Protein AF-A0A2V8QCH0-F1 (afdb_monomer)

Secondary structure (DSSP, 8-state):
----------------------------------------------GGGGT-HHHHHHHHHHHHHHHHHHHHHHHHHTSS-B-HHHHHHHHHHHHHHHHHHHHHHHHHHHHHHHHHHTT--SHHHHHHHHHH---HHHHHHHHHTT-HHHHHHHHHHTTTTHHHHHHHHHHHHHTTBTT----HHHHHHHHH-------TTHHHHHHHHHHHHHHT--HHHHHHHHHHHHHTT-SSPP---GGG-

Sequence (245 aa):
MKQDKKNSFRMFVLALSLAVVSPTPLTTQQHVNAQESSGISMPTLQLRSLGIDNEVRQINSLLGVQGKFFKKAFDLQARASVSLEEKNQLQNEAVQRKSDLATLKNQFESLINKLKQKNNWNEAFDAQFLASLKNSSDRSLVTQAGGARKLLEAGAADFDGLRDHIEQEVRQVSDKQVGRSRSKVNRVDAAHASAPLGSFGCSALLVSYLLATATGAENSISCNVAAIYNKRGCKPGIISGAACH

Mean predicted aligned error: 14.2 Å

pLDDT: mean 70.84, std 19.36, range [29.02, 93.38]

Structure (mmCIF, N/CA/C/O backbone):
data_AF-A0A2V8QCH0-F1
#
_entry.id   AF-A0A2V8QCH0-F1
#
loop_
_atom_site.group_PDB
_atom_site.id
_atom_site.type_symbol
_atom_site.label_atom_id
_atom_site.label_alt_id
_atom_site.label_comp_id
_atom_site.label_asym_id
_atom_site.label_entity_id
_atom_site.label_seq_id
_atom_site.pdbx_PDB_ins_code
_atom_site.Cartn_x
_atom_site.Cartn_y
_atom_site.Cartn_z
_atom_site.occupancy
_atom_site.B_iso_or_equiv
_atom_site.auth_seq_id
_atom_site.auth_comp_id
_atom_site.auth_asym_id
_atom_site.auth_atom_id
_atom_site.pdbx_PDB_model_num
ATOM 1 N N . MET A 1 1 ? 26.289 -46.271 -13.331 1.00 41.38 1 MET A N 1
ATOM 2 C CA . MET A 1 1 ? 25.050 -46.566 -12.580 1.00 41.38 1 MET A CA 1
ATOM 3 C C . MET A 1 1 ? 25.278 -46.224 -11.117 1.00 41.38 1 MET A C 1
ATOM 5 O O . MET A 1 1 ? 26.060 -46.898 -10.463 1.00 41.38 1 MET A O 1
ATOM 9 N N . LYS A 1 2 ? 24.664 -45.143 -10.636 1.00 39.78 2 LYS A N 1
ATOM 10 C CA . LYS A 1 2 ? 24.583 -44.777 -9.218 1.00 39.78 2 LYS A CA 1
ATOM 11 C C . LYS A 1 2 ? 23.160 -44.279 -8.987 1.00 39.78 2 LYS A C 1
ATOM 13 O O . LYS A 1 2 ? 22.752 -43.298 -9.600 1.00 39.78 2 LYS A O 1
ATOM 18 N N . GLN A 1 3 ? 22.398 -45.047 -8.214 1.00 44.03 3 GLN A N 1
ATOM 19 C CA . GLN A 1 3 ? 21.115 -44.638 -7.658 1.00 44.03 3 GLN A CA 1
ATOM 20 C C . GLN A 1 3 ? 21.380 -43.608 -6.568 1.00 44.03 3 GLN A C 1
ATOM 22 O O . GLN A 1 3 ? 22.199 -43.876 -5.693 1.00 44.03 3 GLN A O 1
ATOM 27 N N . ASP A 1 4 ? 20.622 -42.515 -6.570 1.00 44.22 4 ASP A N 1
ATOM 28 C CA . ASP A 1 4 ? 20.396 -41.755 -5.350 1.00 44.22 4 ASP A CA 1
ATOM 29 C C . ASP A 1 4 ? 18.909 -41.497 -5.111 1.00 44.22 4 ASP A C 1
ATOM 31 O O . ASP A 1 4 ? 18.087 -41.342 -6.015 1.00 44.22 4 ASP A O 1
ATOM 35 N N . LYS A 1 5 ? 18.610 -41.612 -3.823 1.00 42.03 5 LYS A N 1
ATOM 36 C CA . LYS A 1 5 ? 17.343 -41.816 -3.130 1.00 42.03 5 LYS A CA 1
ATOM 37 C C . LYS A 1 5 ? 16.558 -40.509 -2.933 1.00 42.03 5 LYS A C 1
ATOM 39 O O . LYS A 1 5 ? 17.173 -39.511 -2.598 1.00 42.03 5 LYS A O 1
ATOM 44 N N . LYS A 1 6 ? 15.215 -40.656 -2.898 1.00 37.06 6 LYS A N 1
ATOM 45 C CA . LYS A 1 6 ? 14.251 -40.101 -1.897 1.00 37.06 6 LYS A CA 1
ATOM 46 C C . LYS A 1 6 ? 14.139 -38.563 -1.789 1.00 37.06 6 LYS A C 1
ATOM 48 O O . LYS A 1 6 ? 15.130 -37.867 -1.812 1.00 37.06 6 LYS A O 1
ATOM 53 N N . ASN A 1 7 ? 12.996 -37.903 -1.598 1.00 39.31 7 ASN A N 1
ATOM 54 C CA . ASN A 1 7 ? 11.663 -38.168 -1.026 1.00 39.31 7 ASN A CA 1
ATOM 55 C C . ASN A 1 7 ? 10.754 -37.050 -1.608 1.00 39.31 7 ASN A C 1
ATOM 57 O O . ASN A 1 7 ? 11.192 -35.908 -1.671 1.00 39.31 7 ASN A O 1
ATOM 61 N N . SER A 1 8 ? 9.570 -37.262 -2.188 1.00 41.03 8 SER A N 1
ATOM 62 C CA . SER A 1 8 ? 8.281 -37.633 -1.579 1.00 41.03 8 SER A CA 1
ATOM 63 C C . SER A 1 8 ? 7.984 -36.977 -0.223 1.00 41.03 8 SER A C 1
ATOM 65 O O . SER A 1 8 ? 8.345 -37.520 0.814 1.00 41.03 8 SER A O 1
ATOM 67 N N . PHE A 1 9 ? 7.288 -35.835 -0.235 1.00 36.31 9 PHE A N 1
ATOM 68 C CA . PHE A 1 9 ? 6.470 -35.379 0.897 1.00 36.31 9 PHE A CA 1
ATOM 69 C C . PHE A 1 9 ? 5.298 -34.525 0.380 1.00 36.31 9 PHE A C 1
ATOM 71 O O . PHE A 1 9 ? 5.295 -33.298 0.421 1.00 36.31 9 PHE A O 1
ATOM 78 N N . ARG A 1 10 ? 4.305 -35.208 -0.198 1.00 36.66 10 ARG A N 1
ATOM 79 C CA . ARG A 1 10 ? 2.918 -34.733 -0.283 1.00 36.66 10 ARG A CA 1
ATOM 80 C C . ARG A 1 10 ? 2.142 -35.396 0.860 1.00 36.66 10 ARG A C 1
ATOM 82 O O . ARG A 1 10 ? 2.434 -36.544 1.172 1.00 36.66 10 ARG A O 1
ATOM 89 N N . MET A 1 11 ? 1.107 -34.707 1.347 1.00 35.88 11 MET A N 1
ATOM 90 C CA . MET A 1 11 ? 0.038 -35.172 2.255 1.00 35.88 11 MET A CA 1
ATOM 91 C C . MET A 1 11 ? 0.293 -35.007 3.763 1.00 35.88 11 MET A C 1
ATOM 93 O O . MET A 1 11 ? 0.863 -35.877 4.405 1.00 35.88 11 MET A O 1
ATOM 97 N N . PHE A 1 12 ? -0.255 -33.930 4.334 1.00 37.59 12 PHE A N 1
ATOM 98 C CA . PHE A 1 12 ? -0.742 -33.850 5.719 1.00 37.59 12 PHE A CA 1
ATOM 99 C C . PHE A 1 12 ? -1.987 -32.949 5.725 1.00 37.59 12 PHE A C 1
ATOM 101 O O . PHE A 1 12 ? -1.966 -31.926 5.052 1.00 37.59 12 PHE A O 1
ATOM 108 N N . VAL A 1 13 ? -3.083 -33.176 6.447 1.00 36.47 13 VAL A N 1
ATOM 109 C CA . VAL A 1 13 ? -3.673 -34.329 7.140 1.00 36.47 13 VAL A CA 1
ATOM 110 C C . VAL A 1 13 ? -5.159 -33.943 7.245 1.00 36.47 13 VAL A C 1
ATOM 112 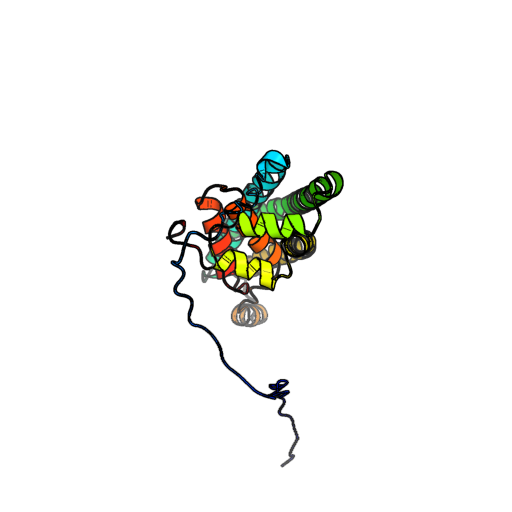O O . VAL A 1 13 ? -5.486 -32.820 7.629 1.00 36.47 13 VAL A O 1
ATOM 115 N N . LEU A 1 14 ? -6.045 -34.850 6.837 1.00 33.28 14 LEU A N 1
ATOM 116 C CA . LEU A 1 14 ? -7.484 -34.815 7.101 1.00 33.28 14 LEU A CA 1
ATOM 117 C C . LEU A 1 14 ? -7.749 -35.610 8.388 1.00 33.28 14 LEU A C 1
ATOM 119 O O . LEU A 1 14 ? -7.014 -36.551 8.675 1.00 33.28 14 LEU A O 1
ATOM 123 N N . ALA A 1 15 ? -8.869 -35.290 9.039 1.00 32.16 15 ALA A N 1
ATOM 124 C CA . ALA A 1 15 ? -9.575 -36.050 10.079 1.00 32.16 15 ALA A CA 1
ATOM 125 C C . ALA A 1 15 ? -9.287 -35.699 11.552 1.00 32.16 15 ALA A C 1
ATOM 127 O O . ALA A 1 15 ? -8.323 -36.156 12.157 1.00 32.16 15 ALA A O 1
ATOM 128 N N . LEU A 1 16 ? -10.261 -35.017 12.165 1.00 34.69 16 LEU A N 1
ATOM 129 C CA . LEU A 1 16 ? -10.714 -35.354 13.515 1.00 34.69 16 LEU A CA 1
ATOM 130 C C . LEU A 1 16 ? -12.203 -34.994 13.658 1.00 34.69 16 LEU A C 1
ATOM 132 O O . LEU A 1 16 ? -12.554 -33.843 13.908 1.00 34.69 16 LEU A O 1
ATOM 136 N N . SER A 1 17 ? -13.099 -35.959 13.435 1.00 29.02 17 SER A N 1
ATOM 137 C CA . SER A 1 17 ? -14.488 -35.903 13.929 1.00 29.02 17 SER A CA 1
ATOM 138 C C . SER A 1 17 ? -15.145 -37.283 13.846 1.00 29.02 17 SER A C 1
ATOM 140 O O . SER A 1 17 ? -15.551 -37.722 12.779 1.00 29.02 17 SER A O 1
ATOM 142 N N . LEU A 1 18 ? -15.229 -37.949 14.994 1.00 32.66 18 LEU A N 1
ATOM 143 C CA . LEU A 1 18 ? -16.140 -39.034 15.392 1.00 32.66 18 LEU A CA 1
ATOM 144 C C . LEU A 1 18 ? -15.946 -39.117 16.918 1.00 32.66 18 LEU A C 1
ATOM 146 O O . LEU A 1 18 ? -14.816 -39.018 17.378 1.00 32.66 18 LEU A O 1
ATOM 150 N N . ALA A 1 19 ? -16.920 -39.293 17.796 1.00 32.66 19 ALA A N 1
ATOM 151 C CA . ALA A 1 19 ? -18.367 -39.379 17.731 1.00 32.66 19 ALA A CA 1
ATOM 152 C C . ALA A 1 19 ? -18.836 -39.337 19.197 1.00 32.66 19 ALA A C 1
ATOM 154 O O . ALA A 1 19 ? -18.167 -39.931 20.038 1.00 32.66 19 ALA A O 1
ATOM 155 N N . VAL A 1 20 ? -19.993 -38.747 19.499 1.00 36.00 20 VAL A N 1
ATOM 156 C CA . VAL A 1 20 ? -20.878 -39.295 20.541 1.00 36.00 20 VAL A CA 1
ATOM 157 C C . VAL A 1 20 ? -22.309 -39.118 20.047 1.00 36.00 20 VAL A C 1
ATOM 159 O O . VAL A 1 20 ? -22.813 -38.006 19.931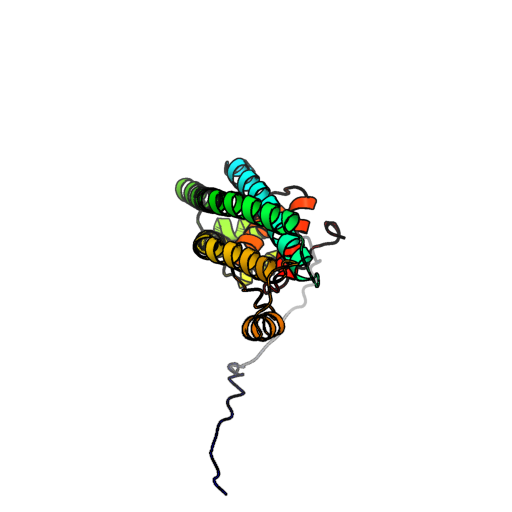 1.00 36.00 20 VAL A O 1
ATOM 162 N N . VAL A 1 21 ? -22.922 -40.246 19.702 1.00 40.53 21 VAL A N 1
ATOM 163 C CA . VAL A 1 21 ? -24.348 -40.409 19.427 1.00 40.53 21 VAL A CA 1
ATOM 164 C C . VAL A 1 21 ? -24.947 -41.138 20.622 1.00 40.53 21 VAL A C 1
ATOM 166 O O . VAL A 1 21 ? -24.459 -42.204 20.989 1.00 40.53 21 VAL A O 1
ATOM 169 N N . SER A 1 22 ? -26.045 -40.616 21.155 1.00 34.72 22 SER A N 1
ATOM 170 C CA . SER A 1 22 ? -27.100 -41.421 21.777 1.00 34.72 22 SER A CA 1
ATOM 171 C C . SER A 1 22 ? -28.448 -40.669 21.736 1.00 34.72 22 SER A C 1
ATOM 173 O O . SER A 1 22 ? -28.447 -39.448 21.571 1.00 34.72 22 SER A O 1
ATOM 175 N N . PRO A 1 23 ? -29.598 -41.382 21.759 1.00 47.06 23 PRO A N 1
ATOM 176 C CA . PRO A 1 23 ? -30.807 -40.962 21.041 1.00 47.06 23 PRO A CA 1
ATOM 177 C C . PRO A 1 23 ? -32.061 -40.674 21.904 1.00 47.06 23 PRO A C 1
ATOM 179 O O . PRO A 1 23 ? -32.192 -41.175 23.018 1.00 47.06 23 PRO A O 1
ATOM 182 N N . THR A 1 24 ? -33.043 -40.015 21.250 1.00 35.44 24 THR A N 1
ATOM 183 C CA . THR A 1 24 ? -34.531 -40.013 21.443 1.00 35.44 24 THR A CA 1
ATOM 184 C C . THR A 1 24 ? -35.170 -39.319 22.667 1.00 35.44 24 THR A C 1
ATOM 186 O O . THR A 1 24 ? -34.513 -39.236 23.697 1.00 35.44 24 THR A O 1
ATOM 189 N N . PRO A 1 25 ? -36.478 -38.917 22.636 1.00 43.03 25 PRO A N 1
ATOM 190 C CA . PRO A 1 25 ? -37.464 -38.822 21.532 1.00 43.03 25 PRO A CA 1
ATOM 191 C C . PRO A 1 25 ? -38.270 -37.483 21.455 1.00 43.03 25 PRO A C 1
ATOM 193 O O . PRO A 1 25 ? -38.099 -36.583 22.266 1.00 43.03 25 PRO A O 1
ATOM 196 N N . LEU A 1 26 ? -39.143 -37.410 20.429 1.00 33.66 26 LEU A N 1
ATOM 197 C CA . LEU A 1 26 ? -40.330 -36.559 20.168 1.00 33.66 26 LEU A CA 1
ATOM 198 C C . LEU A 1 26 ? -40.708 -35.469 21.198 1.00 33.66 26 LEU A C 1
ATOM 200 O O . LEU A 1 26 ? -40.864 -35.770 22.374 1.00 33.66 26 LEU A O 1
ATOM 204 N N . THR A 1 27 ? -41.101 -34.271 20.732 1.00 35.22 27 THR A N 1
ATOM 205 C CA . THR A 1 27 ? -42.518 -33.848 20.554 1.00 35.22 27 THR A CA 1
ATOM 206 C C . THR A 1 27 ? -42.587 -32.440 19.926 1.00 35.22 27 THR A C 1
ATOM 208 O O . THR A 1 27 ? -41.782 -31.565 20.229 1.00 35.22 27 THR A O 1
ATOM 211 N N . THR A 1 28 ? -43.648 -32.228 19.142 1.00 36.62 28 THR A N 1
ATOM 212 C CA . THR A 1 28 ? -44.323 -30.956 18.807 1.00 36.62 28 THR A CA 1
ATOM 213 C C . THR A 1 28 ? -43.777 -30.097 17.665 1.00 36.62 28 THR A 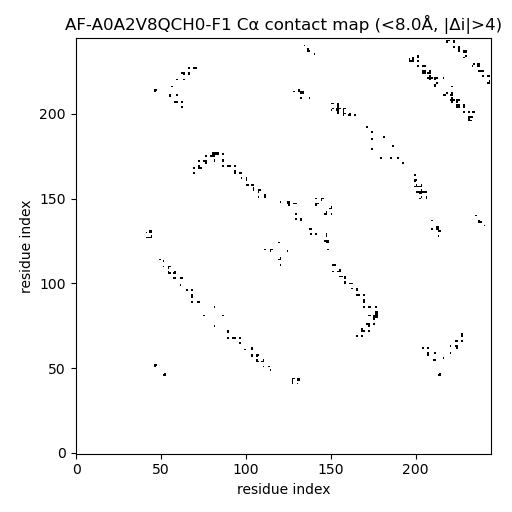C 1
ATOM 215 O O . THR A 1 28 ? -42.861 -29.294 17.806 1.00 36.62 28 THR A O 1
ATOM 218 N N . GLN A 1 29 ? -44.479 -30.211 16.532 1.00 43.00 29 GLN A N 1
ATOM 219 C CA . GLN A 1 29 ? -44.662 -29.134 15.568 1.00 43.00 29 GLN A CA 1
ATOM 220 C C . GLN A 1 29 ? -45.162 -27.877 16.288 1.00 43.00 29 GLN A C 1
ATOM 222 O O . GLN A 1 29 ? -46.206 -27.909 16.939 1.00 43.00 29 GLN A O 1
ATOM 227 N N . GLN A 1 30 ? -44.477 -26.758 16.086 1.00 34.03 30 GLN A N 1
ATOM 228 C CA . GLN A 1 30 ? -45.085 -25.448 16.242 1.00 34.03 30 GLN A CA 1
ATOM 229 C C . GLN A 1 30 ? -44.770 -24.652 14.981 1.00 34.03 30 GLN A C 1
ATOM 231 O O . GLN A 1 30 ? -43.656 -24.181 14.766 1.00 34.03 30 GLN A O 1
ATOM 236 N N . HIS A 1 31 ? -45.773 -24.570 14.109 1.00 37.31 31 HIS A N 1
ATOM 237 C CA . HIS A 1 31 ? -45.868 -23.520 13.109 1.00 37.31 31 HIS A CA 1
ATOM 238 C C . HIS A 1 31 ? -45.830 -22.189 13.867 1.00 37.31 31 HIS A C 1
ATOM 240 O O . HIS A 1 31 ? -46.799 -21.818 14.526 1.00 37.31 31 HIS A O 1
ATOM 246 N N . VAL A 1 32 ? -44.706 -21.485 13.794 1.00 36.16 32 VAL A N 1
ATOM 247 C CA . VAL A 1 32 ? -44.645 -20.061 14.107 1.00 36.16 32 VAL A CA 1
ATOM 248 C C . VAL A 1 32 ? -44.012 -19.403 12.900 1.00 36.16 32 VAL A C 1
ATOM 250 O O . VAL A 1 32 ? -42.915 -19.759 12.472 1.00 36.16 32 VAL A O 1
ATOM 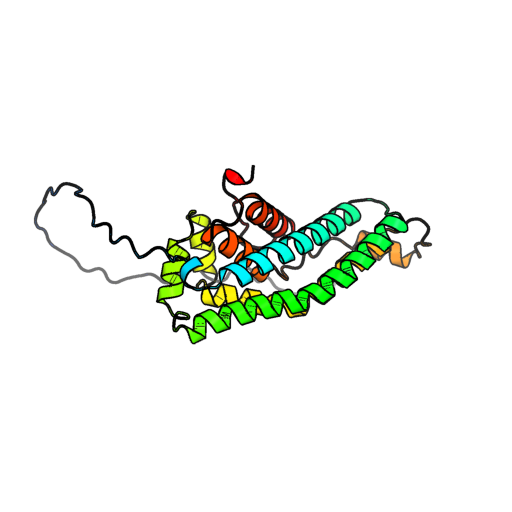253 N N . ASN A 1 33 ? -44.793 -18.508 12.311 1.00 33.56 33 ASN A N 1
ATOM 254 C CA . ASN A 1 33 ? -44.424 -17.642 11.211 1.00 33.56 33 ASN A CA 1
ATOM 255 C C . ASN A 1 33 ? -43.001 -17.109 11.397 1.00 33.56 33 ASN A C 1
ATOM 257 O O . ASN A 1 33 ? -42.633 -16.709 12.502 1.00 33.56 33 ASN A O 1
ATOM 261 N N . ALA A 1 34 ? -42.229 -17.087 10.308 1.00 35.06 34 ALA A N 1
ATOM 262 C CA . ALA A 1 34 ? -40.973 -16.356 10.210 1.00 35.06 34 ALA A CA 1
ATOM 263 C C . ALA A 1 34 ? -41.271 -14.856 10.360 1.00 35.06 34 ALA A C 1
ATOM 265 O O . ALA A 1 34 ? -41.398 -14.112 9.392 1.00 35.06 34 ALA A O 1
ATOM 266 N N . GLN A 1 35 ? -41.478 -14.456 11.605 1.00 36.62 35 GLN A N 1
ATOM 267 C CA . GLN A 1 35 ? -41.626 -13.098 12.059 1.00 36.62 35 GLN A CA 1
ATOM 268 C C . GLN A 1 35 ? -40.211 -12.595 12.319 1.00 36.62 35 GLN A C 1
ATOM 270 O O . GLN A 1 35 ? -39.481 -13.181 13.116 1.00 36.62 35 GLN A O 1
ATOM 275 N N . GLU A 1 36 ? -39.834 -11.579 11.544 1.00 40.59 36 GLU A N 1
ATOM 276 C CA . GLU A 1 36 ? -38.758 -10.617 11.783 1.00 40.59 36 GLU A CA 1
ATOM 277 C C . GLU A 1 36 ? -37.917 -10.918 13.029 1.00 40.59 36 GLU A C 1
ATOM 279 O O . GLU A 1 36 ? -38.250 -10.496 14.140 1.00 40.59 36 GLU A O 1
ATOM 284 N N . SER A 1 37 ? -36.790 -11.617 12.855 1.00 39.22 37 SER A N 1
ATOM 285 C CA . SER A 1 37 ? -35.775 -11.649 13.902 1.00 39.22 37 SER A CA 1
ATOM 286 C C . SER A 1 37 ? -35.125 -10.269 13.960 1.00 39.22 37 SER A C 1
ATOM 288 O O . SER A 1 37 ? -34.162 -9.976 13.252 1.00 39.22 37 SER A O 1
ATOM 290 N N . SER A 1 38 ? -35.739 -9.413 14.768 1.00 36.22 38 SER A N 1
ATOM 291 C CA . SER A 1 38 ? -35.079 -8.490 15.682 1.00 36.22 38 SER A CA 1
ATOM 292 C C . SER A 1 38 ? -33.818 -7.865 15.098 1.00 36.22 38 SER A C 1
ATOM 294 O O . SER A 1 38 ? -32.698 -8.320 15.336 1.00 36.22 38 SER A O 1
ATOM 296 N N . GLY A 1 39 ? -34.026 -6.781 14.351 1.00 36.41 39 GLY A N 1
ATOM 297 C CA . GLY A 1 39 ? -32.989 -5.826 14.007 1.00 36.41 39 GLY A CA 1
ATOM 298 C C . GLY A 1 39 ? -32.375 -5.238 15.273 1.00 36.41 39 GLY A C 1
ATOM 299 O O . GLY A 1 39 ? -32.721 -4.140 15.693 1.00 36.41 39 GLY A O 1
ATOM 300 N N . ILE A 1 40 ? -31.413 -5.946 15.861 1.00 36.28 40 ILE A N 1
ATOM 301 C CA . ILE A 1 40 ? -30.325 -5.288 16.566 1.00 36.28 40 ILE A CA 1
ATOM 302 C C . ILE A 1 40 ? -29.497 -4.681 15.443 1.00 36.28 40 ILE A C 1
ATOM 304 O O . ILE A 1 40 ? -28.572 -5.297 14.912 1.00 36.28 40 ILE A O 1
ATOM 308 N N . SER A 1 41 ? -29.888 -3.483 15.013 1.00 39.97 41 SER A N 1
ATOM 309 C CA . SER A 1 41 ? -29.003 -2.595 14.281 1.00 39.97 41 SER A CA 1
ATOM 310 C C . SER A 1 41 ? -27.823 -2.331 15.207 1.00 39.97 41 SER A C 1
ATOM 312 O O . SER A 1 41 ? -27.851 -1.406 16.020 1.00 39.97 41 SER A O 1
ATOM 314 N N . MET A 1 42 ? -26.819 -3.212 15.145 1.00 44.00 42 MET A N 1
ATOM 315 C CA . MET A 1 42 ? -25.512 -2.973 15.734 1.00 44.00 42 MET A CA 1
ATOM 316 C C . MET A 1 42 ? -25.116 -1.570 15.289 1.00 44.00 42 MET A C 1
ATOM 318 O O . MET A 1 42 ? -25.234 -1.292 14.090 1.00 44.00 42 MET A O 1
ATOM 322 N N . PRO A 1 43 ? -24.729 -0.674 16.213 1.00 50.12 43 PRO A N 1
ATOM 323 C CA . PRO A 1 43 ? -24.362 0.679 15.847 1.00 50.12 43 PRO A CA 1
ATOM 324 C C . PRO A 1 43 ? -23.277 0.575 14.782 1.00 50.12 43 PRO A C 1
ATOM 326 O O . PRO A 1 43 ? -22.158 0.141 15.056 1.00 50.12 43 PRO A O 1
ATOM 329 N N . THR A 1 44 ? -23.641 0.894 13.538 1.00 52.78 44 THR A N 1
ATOM 330 C CA . THR A 1 44 ? -22.693 0.972 12.434 1.00 52.78 44 THR A CA 1
ATOM 331 C C . THR A 1 44 ? -21.610 1.920 12.889 1.00 52.78 44 THR A C 1
ATOM 333 O O . THR A 1 44 ? -21.928 3.056 13.257 1.00 52.78 44 THR A O 1
ATOM 336 N N . LEU A 1 45 ? -20.362 1.444 12.905 1.00 58.69 45 LEU A N 1
ATOM 337 C CA . LEU A 1 45 ? -19.207 2.263 13.235 1.00 58.69 45 LEU A CA 1
ATOM 338 C C . LEU A 1 45 ? -19.295 3.529 12.386 1.00 58.69 45 LEU A C 1
ATOM 340 O O . LEU A 1 45 ? -19.038 3.495 11.182 1.00 58.69 45 LEU A O 1
ATOM 344 N N . GLN A 1 46 ? -19.660 4.657 12.989 1.00 60.62 46 GLN A N 1
ATOM 345 C CA . GLN A 1 46 ? -19.396 5.926 12.345 1.00 60.62 46 GLN A CA 1
ATOM 346 C C . GLN A 1 46 ? -17.893 6.121 12.497 1.00 60.62 46 GLN A C 1
ATOM 348 O O . GLN A 1 46 ? -17.454 6.746 13.450 1.00 60.62 46 GLN A O 1
ATOM 353 N N . LEU A 1 47 ? -17.082 5.566 11.585 1.00 61.97 47 LEU A N 1
ATOM 354 C CA . LEU A 1 47 ? -15.632 5.811 11.584 1.00 61.97 47 LEU A CA 1
ATOM 355 C C . LEU A 1 47 ? -15.334 7.321 11.677 1.00 61.97 47 LEU A C 1
ATOM 357 O O . LEU A 1 47 ? -14.366 7.714 12.321 1.00 61.97 47 LEU A O 1
ATOM 361 N N . ARG A 1 48 ? -16.241 8.166 11.163 1.00 60.94 48 ARG A N 1
ATOM 362 C CA . ARG A 1 48 ? -16.228 9.624 11.349 1.00 60.94 48 ARG A CA 1
ATOM 363 C C . ARG A 1 48 ? -16.217 10.076 12.812 1.00 60.94 48 ARG A C 1
ATOM 365 O O . ARG A 1 48 ? -15.449 10.965 13.169 1.00 60.94 48 ARG A O 1
ATOM 372 N N . SER A 1 49 ? -17.016 9.465 13.690 1.00 66.94 49 SER A N 1
ATOM 373 C CA . SER A 1 49 ? -17.070 9.837 15.115 1.00 66.94 49 SER A CA 1
ATOM 374 C C . SER A 1 49 ? -15.786 9.470 15.872 1.00 66.94 49 SER A C 1
ATOM 376 O O . SER A 1 49 ? -15.498 10.026 16.934 1.00 66.94 49 SER A O 1
ATOM 378 N N . LEU A 1 50 ? -14.948 8.601 15.298 1.00 70.50 50 LEU A N 1
ATOM 379 C CA . LEU A 1 50 ? -13.647 8.248 15.861 1.00 70.50 50 LEU A CA 1
ATOM 380 C C . LEU A 1 50 ? -12.590 9.339 15.630 1.00 70.50 50 LEU A C 1
ATOM 382 O O . LEU A 1 50 ? -11.542 9.299 16.276 1.00 70.50 50 LEU A O 1
ATOM 386 N N . GLY A 1 51 ? -12.853 10.352 14.794 1.00 72.25 51 GLY A N 1
ATOM 387 C CA . GLY A 1 51 ? -11.900 11.435 14.515 1.00 72.25 51 GLY A CA 1
ATOM 388 C C . GLY A 1 51 ? -10.636 10.949 13.794 1.00 72.25 51 GLY A C 1
ATOM 389 O O . GLY A 1 51 ? -9.541 11.464 14.042 1.00 72.25 51 GLY A O 1
ATOM 390 N N . ILE A 1 52 ? -10.803 9.924 12.953 1.00 78.25 52 ILE A N 1
ATOM 391 C CA . ILE A 1 52 ? -9.747 9.261 12.169 1.00 78.25 52 ILE A CA 1
ATOM 392 C C . ILE A 1 52 ? -9.836 9.582 10.670 1.00 78.25 52 ILE A C 1
ATOM 394 O O . ILE A 1 52 ? -9.071 9.056 9.866 1.00 78.25 52 ILE A O 1
ATOM 398 N N . ASP A 1 53 ? -10.782 10.439 10.275 1.00 78.81 53 ASP A N 1
ATOM 399 C CA . ASP A 1 53 ? -11.039 10.768 8.869 1.00 78.81 53 ASP A CA 1
ATOM 400 C C . ASP A 1 53 ? -9.815 11.372 8.178 1.00 78.81 53 ASP A C 1
ATOM 402 O O . ASP A 1 53 ? -9.591 11.136 6.990 1.00 78.81 53 ASP A O 1
ATOM 406 N N . ASN A 1 54 ? -9.017 12.150 8.915 1.00 82.06 54 ASN A N 1
ATOM 407 C CA . ASN A 1 54 ? -7.793 12.733 8.386 1.00 82.06 54 ASN A CA 1
ATOM 408 C C . ASN A 1 54 ? -6.745 11.650 8.091 1.00 82.06 54 ASN A C 1
ATOM 410 O O . ASN A 1 54 ? -6.228 11.612 6.978 1.00 82.06 54 ASN A O 1
ATOM 414 N N . GLU A 1 55 ? -6.479 10.747 9.040 1.00 85.50 55 GLU A N 1
ATOM 415 C CA . GLU A 1 55 ? -5.553 9.623 8.854 1.00 85.50 55 GLU A CA 1
ATOM 416 C C . GLU A 1 55 ? -5.990 8.753 7.677 1.00 85.50 55 GLU A C 1
ATOM 418 O O . GLU A 1 55 ? -5.197 8.487 6.778 1.00 85.50 55 GLU A O 1
ATOM 423 N N . VAL A 1 56 ? -7.270 8.370 7.630 1.00 80.75 56 VAL A N 1
ATOM 424 C CA . VAL A 1 56 ? -7.802 7.532 6.548 1.00 80.75 56 VAL A CA 1
ATOM 425 C C . VAL A 1 56 ? -7.671 8.234 5.196 1.00 80.75 56 VAL A C 1
ATOM 427 O O . VAL A 1 56 ? -7.238 7.616 4.224 1.00 80.75 56 VAL A O 1
ATOM 430 N N . ARG A 1 57 ? -7.984 9.534 5.114 1.00 80.88 57 ARG A N 1
ATOM 431 C CA . ARG A 1 57 ? -7.833 10.310 3.874 1.00 80.88 57 ARG A CA 1
ATOM 432 C C . ARG A 1 57 ? -6.375 10.383 3.425 1.00 80.88 57 ARG A C 1
ATOM 434 O O . ARG A 1 57 ? -6.103 10.204 2.238 1.00 80.88 57 ARG A O 1
ATOM 441 N N . GLN A 1 58 ? -5.448 10.635 4.347 1.00 84.75 58 GLN A N 1
ATOM 442 C CA . GLN A 1 58 ? -4.020 10.704 4.035 1.00 84.75 58 GLN A CA 1
ATOM 443 C C . GLN A 1 58 ? -3.474 9.341 3.602 1.00 84.75 58 GLN A C 1
ATOM 445 O O . GLN A 1 58 ? -2.806 9.269 2.572 1.00 84.75 58 GLN A O 1
ATOM 450 N N . ILE A 1 59 ? -3.824 8.263 4.312 1.00 84.06 59 ILE A N 1
ATOM 451 C CA . ILE A 1 59 ? -3.478 6.880 3.950 1.00 84.06 59 ILE A CA 1
ATOM 452 C C . ILE A 1 59 ? -3.965 6.564 2.535 1.00 84.06 59 ILE A C 1
ATOM 454 O O . ILE A 1 59 ? -3.181 6.130 1.692 1.00 84.06 59 ILE A O 1
ATOM 458 N N . ASN A 1 60 ? -5.238 6.835 2.250 1.00 76.69 60 ASN A N 1
ATOM 459 C CA . ASN A 1 60 ? -5.850 6.559 0.953 1.00 76.69 60 ASN A CA 1
ATOM 460 C C . ASN A 1 60 ? -5.198 7.360 -0.181 1.00 76.69 60 ASN A C 1
ATOM 462 O O . ASN A 1 60 ? -4.899 6.801 -1.237 1.00 76.69 60 ASN A O 1
ATOM 466 N N . SER A 1 61 ? -4.937 8.651 0.040 1.00 80.88 61 SER A N 1
ATOM 467 C CA . SER A 1 61 ? -4.257 9.509 -0.935 1.00 80.88 61 SER A CA 1
ATOM 468 C C . SER A 1 61 ? -2.845 8.999 -1.237 1.00 80.88 61 SER A C 1
ATOM 470 O O . SER A 1 61 ? -2.507 8.751 -2.398 1.00 80.88 61 SER A O 1
ATOM 472 N N . LEU A 1 62 ? -2.048 8.762 -0.189 1.00 83.38 62 LEU A N 1
ATOM 473 C CA . LEU A 1 62 ? -0.661 8.316 -0.298 1.00 83.38 62 LEU A CA 1
ATOM 474 C C . LEU A 1 62 ? -0.553 6.919 -0.920 1.00 83.38 62 LEU A C 1
ATOM 476 O O . LEU A 1 62 ? 0.306 6.684 -1.766 1.00 83.38 62 LEU A O 1
ATOM 480 N N . LEU A 1 63 ? -1.447 5.990 -0.594 1.00 76.56 63 LEU A N 1
ATOM 481 C CA . LEU A 1 63 ? -1.451 4.681 -1.247 1.00 76.56 63 LEU A CA 1
ATOM 482 C C . LEU A 1 63 ? -1.944 4.738 -2.686 1.00 76.56 63 LEU A C 1
ATOM 484 O O . LEU A 1 63 ? -1.437 3.990 -3.519 1.00 76.56 63 LEU A O 1
ATOM 488 N N . GLY A 1 64 ? -2.857 5.653 -3.016 1.00 73.38 64 GLY A N 1
ATOM 489 C CA . GLY A 1 64 ? -3.249 5.907 -4.399 1.00 73.38 64 GLY A CA 1
ATOM 490 C C . GLY A 1 64 ? -2.054 6.313 -5.266 1.00 73.38 64 GLY A C 1
ATOM 491 O O . GLY A 1 64 ? -1.869 5.781 -6.363 1.00 73.38 64 GLY A O 1
ATOM 492 N N . VAL A 1 65 ? -1.195 7.209 -4.770 1.00 82.25 65 VAL A N 1
ATOM 493 C CA . VAL A 1 65 ? 0.022 7.624 -5.491 1.00 82.25 65 VAL A CA 1
ATOM 494 C C . VAL A 1 65 ? 1.115 6.549 -5.489 1.00 82.25 65 VAL A C 1
ATOM 496 O O . VAL A 1 65 ? 1.758 6.360 -6.522 1.00 82.25 65 VAL A O 1
ATOM 499 N N . GLN A 1 66 ? 1.283 5.774 -4.408 1.00 80.75 66 GLN A N 1
ATOM 500 C CA . GLN A 1 66 ? 2.158 4.586 -4.415 1.00 80.75 66 GLN A CA 1
ATOM 501 C C . GLN A 1 66 ? 1.698 3.556 -5.449 1.00 80.75 66 GLN A C 1
ATOM 503 O O . GLN A 1 66 ? 2.486 2.994 -6.206 1.00 80.75 66 GLN A O 1
ATOM 508 N N . GLY A 1 67 ? 0.391 3.349 -5.525 1.00 75.56 67 GLY A N 1
ATOM 509 C CA . GLY A 1 67 ? -0.234 2.455 -6.471 1.00 75.56 67 GLY A CA 1
ATOM 510 C C . GLY A 1 67 ? 0.028 2.817 -7.928 1.00 75.56 67 GLY A C 1
ATOM 511 O O . GLY A 1 67 ? 0.370 1.953 -8.738 1.00 75.56 67 GLY A O 1
ATOM 512 N N . LYS A 1 68 ? -0.080 4.109 -8.257 1.00 80.75 68 LYS A N 1
ATOM 513 C CA . LYS A 1 68 ? 0.261 4.636 -9.586 1.00 80.75 68 LYS A CA 1
ATOM 514 C C . LYS A 1 68 ? 1.733 4.406 -9.930 1.00 80.75 68 LYS A C 1
ATOM 516 O O . LYS A 1 68 ? 2.014 3.990 -11.051 1.00 80.75 68 LYS A O 1
ATOM 521 N N . PHE A 1 69 ? 2.641 4.610 -8.974 1.00 85.19 69 PHE A N 1
ATOM 522 C CA . PHE A 1 69 ? 4.067 4.326 -9.154 1.00 85.19 69 PHE A CA 1
ATOM 523 C C . PHE A 1 69 ? 4.312 2.851 -9.501 1.00 85.19 69 PHE A C 1
ATOM 525 O O . PHE A 1 69 ? 4.930 2.557 -10.522 1.00 85.19 69 PHE A O 1
ATOM 532 N N . PHE A 1 70 ? 3.771 1.914 -8.715 1.00 79.94 70 PHE A N 1
ATOM 533 C CA . PHE A 1 70 ? 3.954 0.483 -8.986 1.00 79.94 70 PHE A CA 1
ATOM 534 C C . PHE A 1 70 ? 3.306 0.044 -10.300 1.00 79.94 70 PHE A C 1
ATOM 536 O O . PHE A 1 70 ? 3.876 -0.772 -11.019 1.00 79.94 70 PHE A O 1
ATOM 543 N N . LYS A 1 71 ? 2.149 0.613 -10.662 1.00 80.00 71 LYS A N 1
ATOM 544 C CA . LYS A 1 71 ? 1.547 0.385 -11.982 1.00 80.00 71 LYS A CA 1
ATOM 545 C C . LYS A 1 71 ? 2.474 0.863 -13.105 1.00 80.00 71 LYS A C 1
ATOM 547 O O . LYS A 1 71 ? 2.709 0.111 -14.042 1.00 80.00 71 LYS A O 1
ATOM 552 N N . LYS A 1 72 ? 3.033 2.074 -12.995 1.00 83.94 72 LYS A N 1
ATOM 553 C CA . LYS A 1 72 ? 3.986 2.616 -13.977 1.00 83.94 72 LYS A CA 1
ATOM 554 C C . LYS A 1 72 ? 5.234 1.738 -14.088 1.00 83.94 72 LYS A C 1
ATOM 556 O O . LYS A 1 72 ? 5.655 1.434 -15.199 1.00 83.94 72 LYS A O 1
ATOM 561 N N . ALA A 1 73 ? 5.799 1.298 -12.962 1.00 84.38 73 ALA A N 1
ATOM 562 C CA . ALA A 1 73 ? 6.934 0.377 -12.946 1.00 84.38 73 ALA A CA 1
ATOM 563 C C . ALA A 1 73 ? 6.605 -0.939 -13.669 1.00 84.38 73 ALA A C 1
ATOM 565 O O . ALA A 1 73 ? 7.362 -1.354 -14.543 1.00 84.38 73 ALA A O 1
ATOM 566 N N . PHE A 1 74 ? 5.445 -1.534 -13.380 1.00 80.94 74 PHE A N 1
ATOM 567 C CA . PHE A 1 74 ? 4.967 -2.748 -14.040 1.00 80.94 74 PHE A CA 1
ATOM 568 C C . PHE A 1 74 ? 4.792 -2.564 -15.555 1.00 80.94 74 PHE A C 1
ATOM 570 O O . PHE A 1 74 ? 5.292 -3.367 -16.342 1.00 80.94 74 PHE A O 1
ATOM 577 N N . ASP A 1 75 ? 4.134 -1.484 -15.981 1.00 81.06 75 ASP A N 1
ATOM 578 C CA . ASP A 1 75 ? 3.904 -1.200 -17.401 1.00 81.06 75 ASP A CA 1
ATOM 579 C C . ASP A 1 75 ? 5.242 -0.977 -18.146 1.00 81.06 75 ASP A C 1
ATOM 581 O O . ASP A 1 75 ? 5.413 -1.422 -19.284 1.00 81.06 75 ASP A O 1
ATOM 585 N 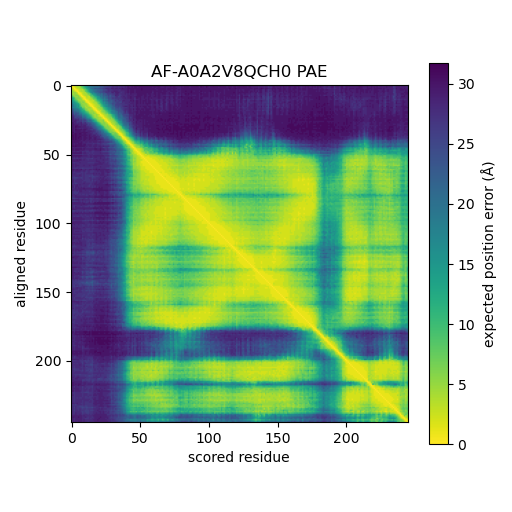N . LEU A 1 76 ? 6.236 -0.357 -17.494 1.00 86.25 76 LEU A N 1
ATOM 586 C CA . LEU A 1 76 ? 7.598 -0.214 -18.026 1.00 86.25 76 LEU A CA 1
ATOM 587 C C . LEU A 1 76 ? 8.361 -1.545 -18.057 1.00 86.25 76 LEU A C 1
ATOM 589 O O . LEU A 1 76 ? 9.087 -1.812 -19.015 1.00 86.25 76 LEU A O 1
ATOM 593 N N . GLN A 1 77 ? 8.183 -2.405 -17.055 1.00 83.06 77 GLN A N 1
ATOM 594 C CA . GLN A 1 77 ? 8.754 -3.751 -17.049 1.00 83.06 77 GLN A CA 1
ATOM 595 C C . GLN A 1 77 ? 8.141 -4.638 -18.132 1.00 83.06 77 GLN A C 1
ATOM 597 O O . GLN A 1 77 ? 8.848 -5.474 -18.683 1.00 83.06 77 GLN A O 1
ATOM 602 N N . ALA A 1 78 ? 6.870 -4.474 -18.493 1.00 80.69 78 ALA A N 1
ATOM 603 C CA . ALA A 1 78 ? 6.263 -5.256 -19.569 1.00 80.69 78 ALA A CA 1
ATOM 604 C C . ALA A 1 78 ? 6.872 -4.949 -20.953 1.00 80.69 78 ALA A C 1
ATOM 606 O O . ALA A 1 78 ? 6.754 -5.748 -21.883 1.00 80.69 78 ALA A O 1
ATOM 607 N N . ARG A 1 79 ? 7.554 -3.809 -21.105 1.00 82.62 79 ARG A N 1
ATOM 608 C CA . ARG A 1 79 ? 8.163 -3.387 -22.370 1.00 82.62 79 ARG A CA 1
ATOM 609 C C . ARG A 1 79 ? 9.523 -4.046 -22.600 1.00 82.62 79 ARG A C 1
ATOM 611 O O . ARG A 1 79 ? 10.293 -4.297 -21.674 1.00 82.62 79 ARG A O 1
ATOM 618 N N . ALA A 1 80 ? 9.855 -4.277 -23.872 1.00 79.12 80 ALA A N 1
ATOM 619 C CA . ALA A 1 80 ? 11.152 -4.831 -24.276 1.00 79.12 80 ALA A CA 1
ATOM 620 C C . ALA A 1 80 ? 12.327 -3.877 -23.989 1.00 79.12 80 ALA A C 1
ATOM 622 O O . ALA A 1 80 ? 13.457 -4.319 -23.748 1.00 79.12 80 ALA A O 1
ATOM 623 N N . SER A 1 81 ? 12.055 -2.570 -24.012 1.00 81.50 81 SER A N 1
ATOM 624 C CA . SER A 1 81 ? 13.038 -1.523 -23.775 1.00 81.50 81 SER A CA 1
ATOM 625 C C . SER A 1 81 ? 12.414 -0.244 -23.219 1.00 81.50 81 SER A C 1
ATOM 627 O O . SER A 1 81 ? 11.262 0.078 -23.527 1.00 81.50 81 SER A O 1
ATOM 629 N N . VAL A 1 82 ? 13.207 0.502 -22.452 1.00 86.75 82 VAL A N 1
ATOM 630 C CA . VAL A 1 82 ? 12.803 1.738 -21.762 1.00 86.75 82 VAL A CA 1
ATOM 631 C C . VAL A 1 82 ? 13.768 2.872 -22.118 1.00 86.75 82 VAL A C 1
ATOM 633 O O . VAL A 1 82 ? 14.976 2.641 -22.260 1.00 86.75 82 VAL A O 1
ATOM 636 N N . SER A 1 83 ? 13.250 4.089 -22.302 1.00 87.69 83 SER A N 1
ATOM 637 C CA . SER A 1 83 ? 14.070 5.270 -22.587 1.00 87.69 83 SER A CA 1
ATOM 638 C C . SER A 1 83 ? 14.811 5.761 -21.334 1.00 87.69 83 SER A C 1
ATOM 640 O O . SER A 1 83 ? 14.446 5.447 -20.198 1.00 87.69 83 SER A O 1
ATOM 642 N N . LEU A 1 84 ? 15.876 6.549 -21.521 1.00 86.31 84 LEU A N 1
ATOM 643 C CA . LEU A 1 84 ? 16.587 7.174 -20.398 1.00 86.31 84 LEU A CA 1
ATOM 644 C C . LEU A 1 84 ? 15.673 8.129 -19.613 1.00 86.31 84 LEU A C 1
ATOM 646 O O . LEU A 1 84 ? 15.744 8.175 -18.387 1.00 86.31 84 LEU A O 1
ATOM 650 N N . GLU A 1 85 ? 14.800 8.859 -20.307 1.00 89.25 85 GLU A N 1
ATOM 651 C CA . GLU A 1 85 ? 13.850 9.778 -19.681 1.00 89.25 85 GLU A CA 1
ATOM 652 C C . GLU A 1 85 ? 12.848 9.031 -18.792 1.00 89.25 85 GLU A C 1
ATOM 654 O O . GLU A 1 85 ? 12.683 9.382 -17.627 1.00 89.25 85 GLU A O 1
ATOM 659 N N . GLU A 1 86 ? 12.247 7.950 -19.296 1.00 89.75 86 GLU A N 1
ATOM 660 C CA . GLU A 1 86 ? 11.285 7.128 -18.550 1.00 89.75 86 GLU A CA 1
ATOM 661 C C . GLU A 1 86 ? 11.910 6.528 -17.286 1.00 89.75 86 GLU A C 1
ATOM 663 O O . GLU A 1 86 ? 11.294 6.529 -16.217 1.00 89.75 86 GLU A O 1
ATOM 668 N N . LYS A 1 87 ? 13.162 6.068 -17.390 1.00 89.06 87 LYS A N 1
ATOM 669 C CA . LYS A 1 87 ? 13.941 5.596 -16.243 1.00 89.06 87 LYS A CA 1
ATOM 670 C C . LYS A 1 87 ? 14.161 6.714 -15.222 1.00 89.06 87 LYS A C 1
ATOM 672 O O . LYS A 1 87 ? 13.914 6.503 -14.037 1.00 89.06 87 LYS A O 1
ATOM 677 N N . ASN A 1 88 ? 14.631 7.881 -15.661 1.00 91.06 88 ASN A N 1
ATOM 678 C CA . ASN A 1 88 ? 14.925 8.999 -14.763 1.00 91.06 88 ASN A CA 1
ATOM 679 C C . ASN A 1 88 ? 13.657 9.491 -14.055 1.00 91.06 88 ASN A C 1
ATOM 681 O O . ASN A 1 88 ? 13.682 9.733 -12.851 1.00 91.06 88 ASN A O 1
ATOM 685 N N . GLN A 1 89 ? 12.533 9.567 -14.774 1.00 92.81 89 GLN A N 1
ATOM 686 C CA . GLN A 1 89 ? 11.233 9.878 -14.184 1.00 92.81 89 GLN A CA 1
ATOM 687 C C . GLN A 1 89 ? 10.852 8.859 -13.104 1.00 92.81 89 GLN A C 1
ATOM 689 O O . GLN A 1 89 ? 10.523 9.255 -11.988 1.00 92.81 89 GLN A O 1
ATOM 694 N N . LEU A 1 90 ? 10.947 7.554 -13.395 1.00 92.50 90 LEU A N 1
ATOM 695 C CA . LEU A 1 90 ? 10.628 6.510 -12.418 1.00 92.50 90 LEU A CA 1
ATOM 696 C C . LEU A 1 90 ? 11.551 6.574 -11.190 1.00 92.50 90 LEU A C 1
ATOM 698 O O . LEU A 1 90 ? 11.097 6.396 -10.064 1.00 92.50 90 LEU A O 1
ATOM 702 N N . GLN A 1 91 ? 12.839 6.853 -11.387 1.00 92.88 91 GLN A N 1
ATOM 703 C CA . GLN A 1 91 ? 13.811 6.962 -10.302 1.00 92.88 91 GLN A CA 1
ATOM 704 C C . GLN A 1 91 ? 13.539 8.179 -9.403 1.00 92.88 91 GLN A C 1
ATOM 706 O O . GLN A 1 91 ? 13.601 8.058 -8.179 1.00 92.88 91 GLN A O 1
ATOM 711 N N . ASN A 1 92 ? 13.174 9.324 -9.984 1.00 93.38 92 ASN A N 1
ATOM 712 C CA . ASN A 1 92 ? 12.772 10.511 -9.227 1.00 93.38 92 ASN A CA 1
ATOM 713 C C . ASN A 1 92 ? 11.471 10.267 -8.451 1.00 93.38 92 ASN A C 1
ATOM 715 O O . ASN A 1 92 ? 11.384 10.585 -7.263 1.00 93.38 92 ASN A O 1
ATOM 719 N N . GLU A 1 93 ? 10.482 9.634 -9.087 1.00 92.56 93 GLU A N 1
ATOM 720 C CA . GLU A 1 93 ? 9.248 9.225 -8.415 1.00 92.56 93 GLU A CA 1
ATOM 721 C C . GLU A 1 93 ? 9.538 8.272 -7.251 1.00 92.56 93 GLU A C 1
ATOM 723 O O . GLU A 1 93 ? 8.982 8.458 -6.172 1.00 92.56 93 GLU A O 1
ATOM 728 N N . ALA A 1 94 ? 10.446 7.307 -7.425 1.00 90.38 94 ALA A N 1
ATOM 729 C CA . ALA A 1 94 ? 10.836 6.353 -6.392 1.00 90.38 94 ALA A CA 1
ATOM 730 C C . ALA A 1 94 ? 11.466 7.021 -5.162 1.00 90.38 94 ALA A C 1
ATOM 732 O O . ALA A 1 94 ? 11.200 6.600 -4.036 1.00 90.38 94 ALA A O 1
ATOM 733 N N . VAL A 1 95 ? 12.278 8.068 -5.343 1.00 91.56 95 VAL A N 1
ATOM 734 C CA . VAL A 1 95 ? 12.830 8.849 -4.220 1.00 91.56 95 VAL A CA 1
ATOM 735 C C . VAL A 1 95 ? 11.700 9.477 -3.408 1.00 91.56 95 VAL A C 1
ATOM 737 O O . VAL A 1 95 ? 11.657 9.292 -2.191 1.00 91.56 95 VAL A O 1
ATOM 740 N N . GLN A 1 96 ? 10.742 10.122 -4.079 1.00 90.88 96 GLN A N 1
ATOM 741 C CA . GLN A 1 96 ? 9.573 10.698 -3.413 1.00 90.88 96 GLN A CA 1
ATOM 742 C C . GLN A 1 96 ? 8.694 9.617 -2.765 1.00 90.88 96 GLN A C 1
ATOM 744 O O . GLN A 1 96 ? 8.204 9.770 -1.652 1.00 90.88 96 GLN A O 1
ATOM 749 N N . ARG A 1 97 ? 8.497 8.478 -3.433 1.00 89.06 97 ARG A N 1
ATOM 750 C CA . ARG A 1 97 ? 7.715 7.371 -2.875 1.00 89.06 97 ARG A CA 1
ATOM 751 C C . ARG A 1 97 ? 8.361 6.812 -1.610 1.00 89.06 97 ARG A C 1
ATOM 753 O O . ARG A 1 97 ? 7.637 6.477 -0.680 1.00 89.06 97 ARG A O 1
ATOM 760 N N . LYS A 1 98 ? 9.694 6.731 -1.550 1.00 89.12 98 LYS A N 1
ATOM 761 C CA . LYS A 1 98 ? 10.419 6.283 -0.354 1.00 89.12 98 LYS A CA 1
ATOM 762 C C . LYS A 1 98 ? 10.249 7.240 0.824 1.00 89.12 98 LYS A C 1
ATOM 764 O O . LYS A 1 98 ? 10.068 6.758 1.938 1.00 89.12 98 LYS A O 1
ATOM 769 N N . SER A 1 99 ? 10.266 8.558 0.605 1.00 87.44 99 SER A N 1
ATOM 770 C CA . SER A 1 99 ? 9.997 9.516 1.690 1.00 87.44 99 SER A CA 1
ATOM 771 C C . SER A 1 99 ? 8.568 9.392 2.218 1.00 87.44 99 SER A C 1
ATOM 773 O O . SER A 1 99 ? 8.352 9.433 3.427 1.00 87.44 99 SER A O 1
ATOM 775 N N . ASP A 1 100 ? 7.607 9.147 1.327 1.00 89.00 100 ASP A N 1
ATOM 776 C CA . ASP A 1 100 ? 6.192 9.033 1.685 1.00 89.00 100 ASP A CA 1
ATOM 777 C C . ASP A 1 100 ? 5.881 7.768 2.518 1.00 89.00 100 ASP A C 1
ATOM 779 O O . ASP A 1 100 ? 4.839 7.708 3.172 1.00 89.00 100 ASP A O 1
ATOM 783 N N . LEU A 1 101 ? 6.767 6.758 2.539 1.00 86.81 101 LEU A N 1
ATOM 784 C CA . LEU A 1 101 ? 6.591 5.552 3.364 1.00 86.81 101 LEU A CA 1
ATOM 785 C C . LEU A 1 101 ? 6.631 5.850 4.860 1.00 86.81 101 LEU A C 1
ATOM 787 O O . LEU A 1 101 ? 5.827 5.298 5.607 1.00 86.81 101 LEU A O 1
ATOM 791 N N . ALA A 1 102 ? 7.524 6.744 5.292 1.00 87.12 102 ALA A N 1
ATOM 792 C CA . ALA A 1 102 ? 7.583 7.162 6.689 1.00 87.12 102 ALA A CA 1
ATOM 793 C C . ALA A 1 102 ? 6.282 7.869 7.090 1.00 87.12 102 ALA A C 1
ATOM 795 O O . ALA A 1 102 ? 5.722 7.601 8.150 1.00 87.12 102 ALA A O 1
ATOM 796 N N . THR A 1 103 ? 5.750 8.719 6.206 1.00 89.25 103 THR A N 1
ATOM 797 C CA . THR A 1 103 ? 4.451 9.362 6.417 1.00 89.25 103 THR A CA 1
ATOM 798 C C . THR A 1 103 ? 3.332 8.331 6.509 1.00 89.25 103 THR A C 1
ATOM 800 O O . THR A 1 103 ? 2.542 8.400 7.444 1.00 89.25 103 THR A O 1
ATOM 803 N N . LEU A 1 104 ? 3.277 7.354 5.597 1.00 87.00 104 LEU A N 1
ATOM 804 C CA . LEU A 1 104 ? 2.278 6.281 5.629 1.00 87.00 104 LEU A CA 1
ATOM 805 C C . LEU A 1 104 ? 2.327 5.488 6.935 1.00 87.00 104 LEU A C 1
ATOM 807 O O . LEU A 1 104 ? 1.295 5.350 7.589 1.00 87.00 104 LEU A O 1
ATOM 811 N N . LYS A 1 105 ? 3.516 5.040 7.346 1.00 89.19 105 LYS A N 1
ATOM 812 C CA . LYS A 1 105 ? 3.717 4.336 8.615 1.00 89.19 105 LYS A CA 1
ATOM 813 C C . LYS A 1 105 ? 3.198 5.161 9.793 1.00 89.19 105 LYS A C 1
ATOM 815 O O . LYS A 1 105 ? 2.357 4.683 10.549 1.00 89.19 105 LYS A O 1
ATOM 820 N N . ASN A 1 106 ? 3.589 6.433 9.871 1.00 89.94 106 ASN A N 1
ATOM 821 C CA . ASN A 1 106 ? 3.140 7.338 10.928 1.00 89.94 106 ASN A CA 1
ATOM 822 C C . ASN A 1 106 ? 1.614 7.535 10.928 1.00 89.94 106 ASN A C 1
ATOM 824 O O . ASN A 1 106 ? 1.015 7.648 11.995 1.00 89.94 106 ASN A O 1
ATOM 828 N N . GLN A 1 107 ? 0.959 7.563 9.759 1.00 89.75 107 GLN A N 1
ATOM 829 C CA . GLN A 1 107 ? -0.504 7.659 9.693 1.00 89.75 107 GLN A CA 1
ATOM 830 C C . GLN A 1 107 ? -1.192 6.383 10.190 1.00 89.75 107 GLN A C 1
ATOM 832 O O . GLN A 1 107 ? -2.199 6.475 10.889 1.00 89.75 107 GLN A O 1
ATOM 837 N N . PHE A 1 108 ? -0.652 5.203 9.877 1.00 89.00 108 PHE A N 1
ATOM 838 C CA . PHE A 1 108 ? -1.159 3.934 10.406 1.00 89.00 108 PHE A CA 1
ATOM 839 C C . PHE A 1 108 ? -0.957 3.816 11.919 1.00 89.00 108 PHE A C 1
ATOM 841 O O . PHE A 1 108 ? -1.869 3.407 12.636 1.00 89.00 108 PHE A O 1
ATOM 848 N N . GLU A 1 109 ? 0.207 4.214 12.426 1.00 91.62 109 GLU A N 1
ATOM 849 C CA . GLU A 1 109 ? 0.487 4.226 13.862 1.00 91.62 109 GLU A CA 1
ATOM 850 C C . GLU A 1 109 ? -0.387 5.253 14.599 1.00 91.62 109 GLU A C 1
ATOM 852 O O . GLU A 1 109 ? -0.953 4.932 15.643 1.00 91.62 109 GLU A O 1
ATOM 857 N N . SER A 1 110 ? -0.582 6.453 14.035 1.00 90.75 110 SER A N 1
ATOM 858 C CA . SER A 1 110 ? -1.528 7.467 14.542 1.00 90.75 110 SER A CA 1
ATOM 859 C C . SER A 1 110 ? -2.960 6.921 14.582 1.00 90.75 110 SER A C 1
ATOM 861 O O . SER A 1 110 ? -3.610 6.969 15.627 1.00 90.75 110 SER A O 1
ATOM 863 N N . LEU A 1 111 ? -3.383 6.301 13.471 1.00 88.81 111 LEU A N 1
ATOM 864 C CA . LEU A 1 111 ? -4.399 5.254 13.346 1.00 88.81 111 LEU A CA 1
ATOM 865 C C . LEU A 1 111 ? -4.708 4.512 14.647 1.00 88.81 111 LEU A C 1
ATOM 867 O O . LEU A 1 111 ? -5.694 4.738 15.358 1.00 88.81 111 LEU A O 1
ATOM 871 N N . ILE A 1 112 ? -3.812 3.573 14.909 1.00 91.12 112 ILE A N 1
ATOM 872 C CA . ILE A 1 112 ? -3.893 2.599 15.988 1.00 91.12 112 ILE A CA 1
ATOM 873 C C . ILE A 1 112 ? -3.868 3.303 17.349 1.00 91.12 112 ILE A C 1
ATOM 875 O O . ILE A 1 112 ? -4.656 2.968 18.234 1.00 91.12 112 ILE A O 1
ATOM 879 N N . ASN A 1 113 ? -3.014 4.313 17.521 1.00 91.44 113 ASN A N 1
ATOM 880 C CA . ASN A 1 113 ? -2.867 5.036 18.781 1.00 91.44 113 ASN A CA 1
ATOM 881 C C . ASN A 1 113 ? -4.132 5.812 19.156 1.00 91.44 113 ASN A C 1
ATOM 883 O O . ASN A 1 113 ? -4.559 5.743 20.308 1.00 91.44 113 ASN A O 1
ATOM 887 N N . LYS A 1 114 ? -4.788 6.482 18.202 1.00 89.00 114 LYS A N 1
ATOM 888 C CA . LYS A 1 114 ? -6.072 7.159 18.443 1.00 89.00 114 LYS A CA 1
ATOM 889 C C . LYS A 1 114 ? -7.159 6.179 18.873 1.00 89.00 114 LYS A C 1
ATOM 891 O O . LYS A 1 114 ? -7.928 6.474 19.788 1.00 89.00 114 LYS A O 1
ATOM 896 N N . LEU A 1 115 ? -7.215 5.008 18.240 1.00 87.75 115 LEU A N 1
ATOM 897 C CA . LEU A 1 115 ? -8.174 3.965 18.606 1.00 87.75 115 LEU A CA 1
ATOM 898 C C . LEU A 1 115 ? -7.893 3.415 20.013 1.00 87.75 115 LEU A C 1
ATOM 900 O O . LEU A 1 115 ? -8.832 3.238 20.790 1.00 87.75 115 LEU A O 1
ATOM 904 N N . LYS A 1 116 ? -6.617 3.217 20.371 1.00 89.75 116 LYS A N 1
ATOM 905 C CA . LYS A 1 116 ? -6.194 2.791 21.717 1.00 89.75 116 LYS A CA 1
ATOM 906 C C . LYS A 1 116 ? -6.538 3.832 22.783 1.00 89.75 116 LYS A C 1
ATOM 908 O O . LYS A 1 116 ? -7.177 3.491 23.771 1.00 89.75 116 LYS A O 1
ATOM 913 N N . GLN A 1 117 ? -6.191 5.101 22.564 1.00 87.56 117 GLN A N 1
ATOM 914 C CA . GLN A 1 117 ? -6.438 6.196 23.515 1.00 87.56 117 GLN A CA 1
ATOM 915 C C . GLN A 1 117 ? -7.926 6.421 23.801 1.00 87.56 117 GLN A C 1
ATOM 917 O O . GLN A 1 117 ? -8.294 6.781 24.914 1.00 87.56 117 GLN A O 1
ATOM 922 N N . LYS A 1 118 ? -8.793 6.189 22.810 1.00 84.25 118 LYS A N 1
ATOM 923 C CA . LYS A 1 118 ? -10.249 6.313 22.962 1.00 84.25 118 LYS A CA 1
ATOM 924 C C . LYS A 1 118 ? -10.921 5.059 23.536 1.00 84.25 118 LYS A C 1
ATOM 926 O O . LYS A 1 118 ? -12.143 4.980 23.501 1.00 84.25 118 LYS A O 1
ATOM 931 N N . ASN A 1 119 ? -10.156 4.074 24.022 1.00 83.06 119 ASN A N 1
ATOM 932 C CA . ASN A 1 119 ? -10.648 2.763 24.472 1.00 83.06 119 ASN A CA 1
ATOM 933 C C . ASN A 1 119 ? -11.470 2.000 23.416 1.00 83.06 119 ASN A C 1
ATOM 935 O O . ASN A 1 119 ? -12.228 1.090 23.742 1.00 83.06 119 ASN A O 1
ATOM 939 N N . ASN A 1 120 ? -11.272 2.332 22.139 1.00 84.75 120 ASN A N 1
ATOM 940 C CA . ASN A 1 120 ? -11.933 1.700 21.002 1.00 84.75 120 ASN A CA 1
ATOM 941 C C . ASN A 1 120 ? -11.060 0.607 20.366 1.00 84.75 120 ASN A C 1
ATOM 943 O O . ASN A 1 120 ? -11.442 0.032 19.361 1.00 84.75 120 ASN A O 1
ATOM 947 N N . TRP A 1 121 ? -9.884 0.295 20.916 1.00 89.25 121 TRP A N 1
ATOM 948 C CA . TRP A 1 121 ? -9.034 -0.804 20.440 1.00 89.25 121 TRP A CA 1
ATOM 949 C C . TRP A 1 121 ? -9.363 -2.122 21.153 1.00 89.25 121 TRP A C 1
ATOM 951 O O . TRP A 1 121 ? -8.554 -2.675 21.896 1.00 89.25 121 TRP A O 1
ATOM 961 N N . ASN A 1 122 ? -10.581 -2.617 20.960 1.00 87.50 122 ASN A N 1
ATOM 962 C CA . ASN A 1 122 ? -11.097 -3.817 21.624 1.00 87.50 122 ASN A CA 1
ATOM 963 C C . ASN A 1 122 ? -11.842 -4.728 20.628 1.00 87.50 122 ASN A C 1
ATOM 965 O O . ASN A 1 122 ? -11.915 -4.434 19.436 1.00 87.50 122 ASN A O 1
ATOM 969 N N . GLU A 1 123 ? -12.384 -5.852 21.099 1.00 86.00 123 GLU A N 1
ATOM 970 C CA . GLU A 1 123 ? -13.134 -6.796 20.251 1.00 86.00 123 GLU A CA 1
ATOM 971 C C . GLU A 1 123 ? -14.400 -6.180 19.640 1.00 86.00 123 GLU A C 1
ATOM 973 O O . GLU A 1 123 ? -14.786 -6.533 18.524 1.00 86.00 123 GLU A O 1
ATOM 978 N N . ALA A 1 124 ? -15.017 -5.206 20.319 1.00 85.25 124 ALA A N 1
ATOM 979 C CA . ALA A 1 124 ? -16.180 -4.509 19.783 1.00 85.25 124 ALA A CA 1
ATOM 980 C C . ALA A 1 124 ? -15.823 -3.703 18.525 1.00 85.25 124 ALA A C 1
ATOM 982 O O . ALA A 1 124 ? -16.643 -3.622 17.615 1.00 85.25 124 ALA A O 1
ATOM 983 N N . PHE A 1 125 ? -14.600 -3.175 18.415 1.00 86.62 125 PHE A N 1
ATOM 984 C CA . PHE A 1 125 ? -14.147 -2.527 17.183 1.00 86.62 125 PHE A CA 1
ATOM 985 C C . PHE A 1 125 ? -14.053 -3.495 16.009 1.00 86.62 125 PHE A C 1
ATOM 987 O O . PHE A 1 125 ? -14.488 -3.141 14.917 1.00 86.62 125 PHE A O 1
ATOM 994 N N . ASP A 1 126 ? -13.556 -4.718 16.214 1.00 87.62 126 ASP A N 1
ATOM 995 C CA . ASP A 1 126 ? -13.514 -5.720 15.141 1.00 87.62 126 ASP A CA 1
ATOM 996 C C . ASP A 1 126 ? -14.933 -6.032 14.636 1.00 87.62 126 ASP A C 1
ATOM 998 O O . ASP A 1 126 ? -15.178 -6.044 13.428 1.00 87.62 126 ASP A O 1
ATOM 1002 N N . ALA A 1 127 ? -15.889 -6.207 15.554 1.00 85.81 127 ALA A N 1
ATOM 1003 C CA . ALA A 1 127 ? -17.292 -6.437 15.213 1.00 85.81 127 ALA A CA 1
ATOM 1004 C C . ALA A 1 127 ? -17.923 -5.238 14.481 1.00 85.81 127 ALA A C 1
ATOM 1006 O O . ALA A 1 127 ? -18.611 -5.406 13.474 1.00 85.81 127 ALA A O 1
ATOM 1007 N N . GLN A 1 128 ? -17.662 -4.020 14.955 1.00 85.56 128 GLN A N 1
ATOM 1008 C CA . GLN A 1 128 ? -18.176 -2.790 14.356 1.00 85.56 128 GLN A CA 1
ATOM 1009 C C . GLN A 1 128 ? -17.550 -2.507 12.978 1.00 85.56 128 GLN A C 1
ATOM 1011 O O . GLN A 1 128 ? -18.242 -2.031 12.077 1.00 85.56 128 GLN A O 1
ATOM 1016 N N . PHE A 1 129 ? -16.273 -2.843 12.780 1.00 87.00 129 PHE A N 1
ATOM 1017 C CA . PHE A 1 129 ? -15.599 -2.777 11.483 1.00 87.00 129 PHE A CA 1
ATOM 1018 C C . PHE A 1 129 ? -16.178 -3.801 10.500 1.00 87.00 129 PHE A C 1
ATOM 1020 O O . PHE A 1 129 ? -16.484 -3.467 9.362 1.00 87.00 129 PHE A O 1
ATOM 1027 N N . LEU A 1 130 ? -16.409 -5.043 10.933 1.00 88.38 130 LEU A N 1
ATOM 1028 C CA . LEU A 1 130 ? -17.083 -6.050 10.105 1.00 88.38 130 LEU A CA 1
ATOM 1029 C C . LEU A 1 130 ? -18.496 -5.610 9.693 1.00 88.38 130 LEU A C 1
ATOM 1031 O O . LEU A 1 130 ? -18.911 -5.849 8.556 1.00 88.38 130 LEU A O 1
ATOM 1035 N N . ALA A 1 131 ? -19.218 -4.946 10.598 1.00 85.38 131 ALA A N 1
ATOM 1036 C CA . ALA A 1 131 ? -20.550 -4.414 10.334 1.00 85.38 131 ALA A CA 1
ATOM 1037 C C . ALA A 1 131 ? -20.549 -3.234 9.343 1.00 85.38 131 ALA A C 1
ATOM 1039 O O . ALA A 1 131 ? -21.532 -3.055 8.626 1.00 85.38 131 ALA A O 1
ATOM 1040 N N . SER A 1 132 ? -19.470 -2.443 9.267 1.00 83.06 132 SER A N 1
ATOM 1041 C CA . SER A 1 132 ? -19.371 -1.319 8.321 1.00 83.06 132 SER A CA 1
ATOM 1042 C C . SER A 1 132 ? -19.011 -1.751 6.895 1.00 83.06 132 SER A C 1
ATOM 1044 O O . SER A 1 132 ? -19.285 -1.022 5.938 1.00 83.06 132 SER A O 1
ATOM 1046 N N . LEU A 1 133 ? -18.445 -2.948 6.721 1.00 83.75 133 LEU A N 1
ATOM 1047 C CA . LEU A 1 133 ? -18.162 -3.508 5.403 1.00 83.75 133 LEU A CA 1
ATOM 1048 C C . LEU A 1 133 ? -19.454 -3.915 4.694 1.00 83.75 133 LEU A C 1
ATOM 1050 O O . LEU A 1 133 ? -20.305 -4.605 5.257 1.00 83.75 133 LEU A O 1
ATOM 1054 N N . LYS A 1 134 ? -19.581 -3.530 3.421 1.00 80.75 134 LYS A N 1
ATOM 1055 C CA . LYS A 1 134 ? -20.781 -3.793 2.610 1.00 80.75 134 LYS A CA 1
ATOM 1056 C C . LYS A 1 134 ? -20.821 -5.219 2.057 1.00 80.75 134 LYS A C 1
ATOM 1058 O O . LYS A 1 134 ? -21.886 -5.833 2.038 1.00 80.75 134 LYS A O 1
ATOM 1063 N N . ASN A 1 135 ? -19.673 -5.759 1.646 1.00 81.00 135 ASN A N 1
ATOM 1064 C CA . ASN A 1 135 ? -19.595 -7.035 0.934 1.00 81.00 135 ASN A CA 1
ATOM 1065 C C . ASN A 1 135 ? -19.245 -8.197 1.874 1.00 81.00 135 ASN A C 1
ATOM 1067 O O . ASN A 1 135 ? -18.377 -8.074 2.738 1.00 81.00 135 ASN A O 1
ATOM 1071 N N . SER A 1 136 ? -19.864 -9.362 1.662 1.00 84.38 136 SER A N 1
ATOM 1072 C CA . SER A 1 136 ? -19.550 -10.593 2.408 1.00 84.38 136 SER A CA 1
ATOM 1073 C C . SER A 1 136 ? -18.114 -11.074 2.179 1.00 84.38 136 SER A C 1
ATOM 1075 O O . SER A 1 136 ? -17.488 -11.577 3.110 1.00 84.38 136 SER A O 1
ATOM 1077 N N . SER A 1 137 ? -17.574 -10.864 0.972 1.00 84.38 137 SER A N 1
ATOM 1078 C CA . SER A 1 137 ? -16.173 -11.156 0.650 1.00 84.38 137 SER A CA 1
ATOM 1079 C C . SER A 1 137 ? -15.227 -10.366 1.555 1.00 84.38 137 SER A C 1
ATOM 1081 O O . SER A 1 137 ? -14.402 -10.965 2.234 1.00 84.38 137 SER A O 1
ATOM 1083 N N . ASP A 1 138 ? -15.395 -9.043 1.642 1.00 84.94 138 ASP A N 1
ATOM 1084 C CA . ASP A 1 138 ? -14.547 -8.171 2.468 1.00 84.94 138 ASP A CA 1
ATOM 1085 C C . ASP A 1 138 ? -14.604 -8.570 3.953 1.00 84.94 138 ASP A C 1
ATOM 1087 O O . ASP A 1 138 ? -13.577 -8.616 4.629 1.00 84.94 138 ASP A O 1
ATOM 1091 N N . ARG A 1 139 ? -15.792 -8.943 4.454 1.00 87.25 139 ARG A N 1
ATOM 1092 C CA . ARG A 1 139 ? -15.946 -9.470 5.822 1.00 87.25 139 ARG A CA 1
ATOM 1093 C C . ARG A 1 139 ? -15.156 -10.763 6.022 1.00 87.25 139 ARG A C 1
ATOM 1095 O O . ARG A 1 139 ? -14.439 -10.886 7.009 1.00 87.25 139 ARG A O 1
ATOM 1102 N N . SER A 1 140 ? -15.229 -11.693 5.067 1.00 86.44 140 SER A N 1
ATOM 1103 C CA . SER A 1 140 ? -14.449 -12.936 5.107 1.00 86.44 140 SER A CA 1
ATOM 1104 C C . SER A 1 140 ? -12.943 -12.668 5.127 1.00 86.44 140 SER A C 1
ATOM 1106 O O . SER A 1 140 ? -12.221 -13.361 5.840 1.00 86.44 140 SER A O 1
ATOM 1108 N N . LEU A 1 141 ? -12.461 -11.664 4.384 1.00 86.38 141 LEU A N 1
ATOM 1109 C CA . LEU A 1 141 ? -11.047 -11.269 4.388 1.00 86.38 141 LEU A CA 1
ATOM 1110 C C . LEU A 1 141 ? -10.586 -10.834 5.781 1.00 86.38 141 LEU A C 1
ATOM 1112 O O . LEU A 1 141 ? -9.551 -11.291 6.266 1.00 86.38 141 LEU A O 1
ATOM 1116 N N . VAL A 1 142 ? -11.384 -9.999 6.447 1.00 87.19 142 VAL A N 1
ATOM 1117 C CA . VAL A 1 142 ? -11.101 -9.540 7.813 1.00 87.19 142 VAL A CA 1
ATOM 1118 C C . VAL A 1 142 ? -11.103 -10.692 8.807 1.00 87.19 142 VAL A C 1
ATOM 1120 O O . VAL A 1 142 ? -10.195 -10.793 9.633 1.00 87.19 142 VAL A O 1
ATOM 1123 N N . THR A 1 143 ? -12.090 -11.586 8.725 1.00 87.69 143 THR A N 1
ATOM 1124 C CA . THR A 1 143 ? -12.167 -12.751 9.612 1.00 87.69 143 THR A CA 1
ATOM 1125 C C . THR A 1 143 ? -10.973 -13.687 9.419 1.00 87.69 143 THR A C 1
ATOM 1127 O O . THR A 1 143 ? -10.372 -14.111 10.403 1.00 87.69 143 THR A O 1
ATOM 1130 N N . GLN A 1 144 ? -10.577 -13.968 8.173 1.00 86.94 144 GLN A N 1
ATOM 1131 C CA . GLN A 1 144 ? -9.424 -14.826 7.866 1.00 86.94 144 GLN A CA 1
ATOM 1132 C C . GLN A 1 144 ? -8.101 -14.237 8.360 1.00 86.94 144 GLN A C 1
ATOM 1134 O O . GLN A 1 144 ? -7.236 -14.972 8.828 1.00 86.94 144 GLN A O 1
ATOM 1139 N N . ALA A 1 145 ? -7.956 -12.914 8.311 1.00 84.50 145 ALA A N 1
ATOM 1140 C CA . ALA A 1 145 ? -6.791 -12.223 8.851 1.00 84.50 145 ALA A CA 1
ATOM 1141 C C . ALA A 1 145 ? -6.795 -12.114 10.393 1.00 84.50 145 ALA A C 1
ATOM 1143 O O . ALA A 1 145 ? -5.868 -11.564 10.988 1.00 84.50 145 ALA A O 1
ATOM 1144 N N . GLY A 1 146 ? -7.821 -12.658 11.059 1.00 87.38 146 GLY A N 1
ATOM 1145 C CA . GLY A 1 146 ? -7.933 -12.698 12.514 1.00 87.38 146 GLY A CA 1
ATOM 1146 C C . GLY A 1 146 ? -8.449 -11.404 13.146 1.00 87.38 146 GLY A C 1
ATOM 1147 O O . GLY A 1 146 ? -8.197 -11.186 14.332 1.00 87.38 146 GLY A O 1
ATOM 1148 N N . GLY A 1 147 ? -9.150 -10.563 12.379 1.00 89.56 147 GLY A N 1
ATOM 1149 C CA . GLY A 1 147 ? -9.785 -9.328 12.846 1.00 89.56 147 GLY A CA 1
ATOM 1150 C C . GLY A 1 147 ? -9.190 -8.051 12.246 1.00 89.56 147 GLY A C 1
ATOM 1151 O O . GLY A 1 147 ? -8.096 -8.044 11.679 1.00 89.56 147 GLY A O 1
ATOM 1152 N N . ALA A 1 148 ? -9.921 -6.943 12.385 1.00 89.25 148 ALA A N 1
ATOM 1153 C CA . ALA A 1 148 ? -9.536 -5.640 11.845 1.00 89.25 148 ALA A CA 1
ATOM 1154 C C . ALA A 1 148 ? -8.311 -5.061 12.569 1.00 89.25 148 ALA A C 1
ATOM 1156 O O . ALA A 1 148 ? -7.441 -4.470 11.932 1.00 89.25 148 ALA A O 1
ATOM 1157 N N . ARG A 1 149 ? -8.200 -5.278 13.886 1.00 92.25 149 ARG A N 1
ATOM 1158 C CA . ARG A 1 149 ? -7.032 -4.870 14.683 1.00 92.25 149 ARG A CA 1
ATOM 1159 C C . ARG A 1 149 ? -5.742 -5.521 14.194 1.00 92.25 149 ARG A C 1
ATOM 1161 O O . ARG A 1 149 ? -4.781 -4.812 13.908 1.00 92.25 149 ARG A O 1
ATOM 1168 N N . LYS A 1 150 ? -5.746 -6.851 14.032 1.00 91.25 150 LYS A N 1
ATOM 1169 C CA . LYS A 1 150 ? -4.585 -7.597 13.515 1.00 91.25 150 LYS A CA 1
ATOM 1170 C C . LYS A 1 150 ? -4.206 -7.144 12.112 1.00 91.25 150 LYS A C 1
ATOM 1172 O O . LYS A 1 150 ? -3.026 -6.993 11.818 1.00 91.25 150 LYS A O 1
ATOM 1177 N N . LEU A 1 151 ? -5.202 -6.891 11.264 1.00 89.19 151 LEU A N 1
ATOM 1178 C CA . LEU A 1 151 ? -4.979 -6.339 9.933 1.00 89.19 151 LEU A CA 1
ATOM 1179 C C . LEU A 1 151 ? -4.292 -4.975 9.983 1.00 89.19 151 LEU A C 1
ATOM 1181 O O . LEU A 1 151 ? -3.289 -4.787 9.306 1.00 89.19 151 LEU A O 1
ATOM 1185 N N . LEU A 1 152 ? -4.792 -4.037 10.790 1.00 88.81 152 LEU A N 1
ATOM 1186 C CA . LEU A 1 152 ? -4.196 -2.706 10.940 1.00 88.81 152 LEU A CA 1
ATOM 1187 C C . LEU A 1 152 ? -2.744 -2.773 11.433 1.00 88.81 152 LEU A C 1
ATOM 1189 O O . LEU A 1 152 ? -1.890 -2.073 10.892 1.00 88.81 152 LEU A O 1
ATOM 1193 N N . GLU A 1 153 ? -2.454 -3.638 12.406 1.00 90.69 153 GLU A N 1
ATOM 1194 C CA . GLU A 1 153 ? -1.091 -3.875 12.900 1.00 90.69 153 GLU A CA 1
ATOM 1195 C C . GLU A 1 153 ? -0.187 -4.480 11.817 1.00 90.69 153 GLU A C 1
ATOM 1197 O O . GLU A 1 153 ? 0.927 -3.999 11.609 1.00 90.69 153 GLU A O 1
ATOM 1202 N N . ALA A 1 154 ? -0.679 -5.472 11.070 1.00 87.38 154 ALA A N 1
ATOM 1203 C CA . ALA A 1 154 ? 0.047 -6.053 9.942 1.00 87.38 154 ALA A CA 1
ATOM 1204 C C . ALA A 1 154 ? 0.313 -5.016 8.838 1.00 87.38 154 ALA A C 1
ATOM 1206 O O . ALA A 1 154 ? 1.406 -4.968 8.284 1.00 87.38 154 ALA A O 1
ATOM 1207 N N . GLY A 1 155 ? -0.657 -4.145 8.551 1.00 84.88 155 GLY A N 1
ATOM 1208 C CA . GLY A 1 155 ? -0.499 -3.041 7.608 1.00 84.88 155 GLY A CA 1
ATOM 1209 C C . GLY A 1 155 ? 0.581 -2.050 8.039 1.00 84.88 155 GLY A C 1
ATOM 1210 O O . GLY A 1 155 ? 1.390 -1.646 7.211 1.00 84.88 155 GLY A O 1
ATOM 1211 N N . ALA A 1 156 ? 0.637 -1.700 9.328 1.00 86.88 156 ALA A N 1
ATOM 1212 C CA . ALA A 1 156 ? 1.669 -0.815 9.872 1.00 86.88 156 ALA A CA 1
ATOM 1213 C C . ALA A 1 156 ? 3.079 -1.438 9.805 1.00 86.88 156 ALA A C 1
ATOM 1215 O O . ALA A 1 156 ? 4.047 -0.741 9.500 1.00 86.88 156 ALA A O 1
ATOM 1216 N N . ALA A 1 157 ? 3.194 -2.748 10.046 1.00 85.44 157 ALA A N 1
ATOM 1217 C CA . ALA A 1 157 ? 4.460 -3.479 9.970 1.00 85.44 157 ALA A CA 1
ATOM 1218 C C . ALA A 1 157 ? 4.970 -3.661 8.524 1.00 85.44 157 ALA A C 1
ATOM 1220 O O . ALA A 1 157 ? 6.176 -3.718 8.286 1.00 85.44 157 ALA A O 1
ATOM 1221 N N . ASP A 1 158 ? 4.061 -3.695 7.548 1.00 81.94 158 ASP A N 1
ATOM 1222 C CA . ASP A 1 158 ? 4.356 -3.905 6.126 1.00 81.94 158 ASP A CA 1
ATOM 1223 C C . ASP A 1 158 ? 5.091 -2.727 5.457 1.00 81.94 158 ASP A C 1
ATOM 1225 O O . ASP A 1 158 ? 5.426 -2.819 4.281 1.00 81.94 158 ASP A O 1
ATOM 1229 N N . PHE A 1 159 ? 5.339 -1.597 6.129 1.00 77.44 159 PHE A N 1
ATOM 1230 C CA . PHE A 1 159 ? 6.009 -0.454 5.489 1.00 77.44 159 PHE A CA 1
ATOM 1231 C C . PHE A 1 159 ? 7.536 -0.551 5.481 1.00 77.44 159 PHE A C 1
ATOM 1233 O O . PHE A 1 159 ? 8.167 -0.012 4.567 1.00 77.44 159 PHE A O 1
ATOM 1240 N N . ASP A 1 160 ? 8.136 -1.267 6.435 1.00 73.00 160 ASP A N 1
ATOM 1241 C CA . ASP A 1 160 ? 9.594 -1.260 6.617 1.00 73.00 160 ASP A CA 1
ATOM 1242 C C . ASP A 1 160 ? 10.344 -1.940 5.454 1.00 73.00 160 ASP A C 1
ATOM 1244 O O . ASP A 1 160 ? 11.390 -1.452 5.031 1.00 73.00 160 ASP A O 1
ATOM 1248 N N . GLY A 1 161 ? 9.780 -2.984 4.839 1.00 73.31 161 GLY A N 1
ATOM 1249 C CA . GLY A 1 161 ? 10.355 -3.619 3.638 1.00 73.31 161 GLY A CA 1
ATOM 1250 C C . GLY A 1 161 ? 9.891 -3.012 2.305 1.00 73.31 161 GLY A C 1
ATOM 1251 O O . GLY A 1 161 ? 10.361 -3.413 1.239 1.00 73.31 161 GLY A O 1
ATOM 1252 N N . LEU A 1 162 ? 8.976 -2.028 2.316 1.00 77.31 162 LEU A N 1
ATOM 1253 C CA . LEU A 1 162 ? 8.376 -1.511 1.076 1.00 77.31 162 LEU A CA 1
ATOM 1254 C C . LEU A 1 162 ? 9.381 -0.622 0.338 1.00 77.31 162 LEU A C 1
ATOM 1256 O O . LEU A 1 162 ? 9.325 -0.468 -0.882 1.00 77.31 162 LEU A O 1
ATOM 1260 N N . ARG A 1 163 ? 10.335 -0.072 1.094 1.00 82.19 163 ARG A N 1
ATOM 1261 C CA . ARG A 1 163 ? 11.475 0.684 0.591 1.00 82.19 163 ARG A CA 1
ATOM 1262 C C . ARG A 1 163 ? 12.336 -0.159 -0.348 1.00 82.19 163 ARG A C 1
ATOM 1264 O O . ARG A 1 163 ? 12.620 0.295 -1.455 1.00 82.19 163 ARG A O 1
ATOM 1271 N N . ASP A 1 164 ? 12.701 -1.369 0.064 1.00 80.38 164 ASP A N 1
ATOM 1272 C CA . ASP A 1 164 ? 13.544 -2.269 -0.732 1.00 80.38 164 ASP A CA 1
ATOM 1273 C C . ASP A 1 164 ? 12.822 -2.714 -2.005 1.00 80.38 164 ASP A C 1
ATOM 1275 O O . ASP A 1 164 ? 13.416 -2.783 -3.080 1.00 80.38 164 ASP A O 1
ATOM 1279 N N . HIS A 1 165 ? 11.505 -2.906 -1.912 1.00 77.50 165 HIS A N 1
ATOM 1280 C CA . HIS A 1 165 ? 10.660 -3.192 -3.065 1.00 77.50 165 HIS A CA 1
ATOM 1281 C C . HIS A 1 165 ? 10.659 -2.048 -4.080 1.00 77.50 165 HIS A C 1
ATOM 1283 O O . HIS A 1 165 ? 10.865 -2.291 -5.265 1.00 77.50 165 HIS A O 1
ATOM 1289 N N . ILE A 1 166 ? 10.488 -0.794 -3.643 1.00 84.25 166 ILE A N 1
ATOM 1290 C CA . ILE A 1 166 ? 10.582 0.370 -4.543 1.00 84.25 166 ILE A CA 1
ATOM 1291 C C . ILE A 1 166 ? 11.932 0.380 -5.274 1.00 84.25 166 ILE A C 1
ATOM 1293 O O . ILE A 1 166 ? 11.990 0.654 -6.473 1.00 84.25 166 ILE A O 1
ATOM 1297 N N . GLU A 1 167 ? 13.023 0.059 -4.578 1.00 85.94 167 GLU A N 1
ATOM 1298 C CA . GLU A 1 167 ? 14.346 -0.014 -5.199 1.00 85.94 167 GLU A CA 1
ATOM 1299 C C . GLU A 1 167 ? 14.466 -1.165 -6.197 1.00 85.94 167 GLU A C 1
ATOM 1301 O O . GLU A 1 167 ? 15.041 -0.982 -7.272 1.00 85.94 167 GLU A O 1
ATOM 1306 N N . GLN A 1 168 ? 13.902 -2.328 -5.880 1.00 83.12 168 GLN A N 1
ATOM 1307 C CA . GLN A 1 168 ? 13.882 -3.478 -6.774 1.00 83.12 168 GLN A CA 1
ATOM 1308 C C . GLN A 1 168 ? 13.125 -3.172 -8.075 1.00 83.12 168 GLN A C 1
ATOM 1310 O O . GLN A 1 168 ? 13.633 -3.480 -9.153 1.00 83.12 168 GLN A O 1
ATOM 1315 N N . GLU A 1 169 ? 11.967 -2.513 -8.000 1.00 83.06 169 GLU A N 1
ATOM 1316 C CA . GLU A 1 169 ? 11.178 -2.109 -9.174 1.00 83.06 169 GLU A CA 1
ATOM 1317 C C . GLU A 1 169 ? 11.976 -1.183 -10.107 1.00 83.06 169 GLU A C 1
ATOM 1319 O O . GLU A 1 169 ? 12.022 -1.391 -11.323 1.00 83.06 169 GLU A O 1
ATOM 1324 N N . VAL A 1 170 ? 12.673 -0.189 -9.539 1.00 86.69 170 VAL A N 1
ATOM 1325 C CA . VAL A 1 170 ? 13.532 0.732 -10.305 1.00 86.69 170 VAL A CA 1
ATOM 1326 C C . VAL A 1 170 ? 14.714 0.000 -10.937 1.00 86.69 170 VAL A C 1
ATOM 1328 O O . VAL A 1 170 ? 15.070 0.295 -12.082 1.00 86.69 170 VAL A O 1
ATOM 1331 N N . ARG A 1 171 ? 15.329 -0.954 -10.224 1.00 85.38 171 ARG A N 1
ATOM 1332 C CA . ARG A 1 171 ? 16.437 -1.769 -10.755 1.00 85.38 171 ARG A CA 1
ATOM 1333 C C . ARG A 1 171 ? 15.982 -2.582 -11.966 1.00 85.38 171 ARG A C 1
ATOM 1335 O O . ARG A 1 171 ? 16.589 -2.454 -13.026 1.00 85.38 171 ARG A O 1
ATOM 1342 N N . GLN A 1 172 ? 14.866 -3.305 -11.849 1.00 82.81 172 GLN A N 1
ATOM 1343 C CA . GLN A 1 172 ? 14.318 -4.116 -12.943 1.00 82.81 172 GLN A CA 1
ATOM 1344 C C . GLN A 1 172 ? 14.015 -3.284 -14.198 1.00 82.81 172 GLN A C 1
ATOM 1346 O O . GLN A 1 172 ? 14.306 -3.713 -15.316 1.00 82.81 172 GLN A O 1
ATOM 1351 N N . VAL A 1 173 ? 13.475 -2.072 -14.034 1.00 84.81 173 VAL A N 1
ATOM 1352 C CA . VAL A 1 173 ? 13.250 -1.146 -15.158 1.00 84.81 173 VAL A CA 1
ATOM 1353 C C . VAL A 1 173 ? 14.574 -0.630 -15.736 1.00 84.81 173 VAL A C 1
ATOM 1355 O O . VAL A 1 173 ? 14.742 -0.573 -16.956 1.00 84.81 173 VAL A O 1
ATOM 1358 N N . SER A 1 174 ? 15.545 -0.299 -14.883 1.00 84.00 174 SER A N 1
ATOM 1359 C CA . SER A 1 174 ? 16.860 0.222 -15.292 1.00 84.00 174 SER A CA 1
ATOM 1360 C C . SER A 1 174 ? 17.681 -0.769 -16.124 1.00 84.00 174 SER A C 1
ATOM 1362 O O . SER A 1 174 ? 18.520 -0.358 -16.933 1.00 84.00 174 SER A O 1
ATOM 1364 N N . ASP A 1 175 ? 17.447 -2.069 -15.968 1.00 81.25 175 ASP A N 1
ATOM 1365 C CA . ASP A 1 175 ? 18.126 -3.114 -16.743 1.00 81.25 175 ASP A CA 1
ATOM 1366 C C . ASP A 1 175 ? 17.576 -3.252 -18.175 1.00 81.25 175 ASP A C 1
ATOM 1368 O O . ASP A 1 175 ? 18.229 -3.817 -19.060 1.00 81.25 175 ASP A O 1
ATOM 1372 N N . LYS A 1 176 ? 16.418 -2.638 -18.451 1.00 79.00 176 LYS A N 1
ATOM 1373 C CA . LYS A 1 176 ? 15.792 -2.574 -19.782 1.00 79.00 176 LYS A CA 1
ATOM 1374 C C . LYS A 1 176 ? 16.122 -1.296 -20.559 1.00 79.00 176 LYS A C 1
ATOM 1376 O O . LYS A 1 176 ? 15.608 -1.109 -21.662 1.00 79.00 176 LYS A O 1
ATOM 1381 N N . GLN A 1 177 ? 16.992 -0.437 -20.027 1.00 78.88 177 GLN A N 1
ATOM 1382 C CA . GLN A 1 177 ? 17.384 0.816 -20.674 1.00 78.88 177 GLN A CA 1
ATOM 1383 C C . GLN A 1 177 ? 18.056 0.574 -22.043 1.00 78.88 177 GLN A C 1
ATOM 1385 O O . GLN A 1 177 ? 19.026 -0.183 -22.151 1.00 78.88 177 GLN A O 1
ATOM 1390 N N . VAL A 1 178 ? 17.572 1.260 -23.084 1.00 66.31 178 VAL A N 1
ATOM 1391 C CA . VAL A 1 178 ? 18.201 1.281 -24.419 1.00 66.31 178 VAL A CA 1
ATOM 1392 C C . VAL A 1 178 ? 19.609 1.888 -24.332 1.00 66.31 178 VAL A C 1
ATOM 1394 O O . VAL A 1 178 ? 19.816 2.890 -23.652 1.00 66.31 178 VAL A O 1
ATOM 1397 N N . GLY A 1 179 ? 20.588 1.291 -25.020 1.00 56.25 179 GLY A N 1
ATOM 1398 C CA . GLY A 1 179 ? 21.965 1.810 -25.093 1.00 56.25 179 GLY A CA 1
ATOM 1399 C C . GLY A 1 179 ? 22.881 1.405 -23.932 1.00 56.25 179 GLY A C 1
ATOM 1400 O O . GLY A 1 179 ? 24.079 1.676 -23.974 1.00 56.25 179 GLY A O 1
ATOM 1401 N N . ARG A 1 180 ? 22.372 0.692 -22.920 1.00 56.44 180 ARG A N 1
ATOM 1402 C CA . ARG A 1 180 ? 23.225 0.006 -21.943 1.00 56.44 180 ARG A CA 1
ATOM 1403 C C . ARG A 1 180 ? 23.807 -1.219 -22.649 1.00 56.44 180 ARG A C 1
ATOM 1405 O O . ARG A 1 180 ? 23.052 -2.129 -22.992 1.00 56.44 180 ARG A O 1
ATOM 1412 N N . SER A 1 181 ? 25.118 -1.241 -22.912 1.00 47.16 181 SER A N 1
ATOM 1413 C CA . SER A 1 181 ? 25.812 -2.438 -23.412 1.00 47.16 181 SER A CA 1
ATOM 1414 C C . SER A 1 181 ? 25.484 -3.609 -22.490 1.00 47.16 181 SER A C 1
ATOM 1416 O O . SER A 1 181 ? 26.031 -3.726 -21.395 1.00 47.16 181 SER A O 1
ATOM 1418 N N . ARG A 1 182 ? 24.526 -4.448 -22.898 1.00 52.72 182 ARG A N 1
ATOM 1419 C CA . ARG A 1 182 ? 24.160 -5.653 -22.158 1.00 52.72 182 ARG A CA 1
ATOM 1420 C C . ARG A 1 182 ? 25.366 -6.579 -22.243 1.00 52.72 182 ARG A C 1
ATOM 1422 O O . ARG A 1 182 ? 25.558 -7.227 -23.273 1.00 52.72 182 ARG A O 1
ATOM 1429 N N . SER A 1 183 ? 26.186 -6.626 -21.192 1.00 51.47 183 SER A N 1
ATOM 1430 C CA . SER A 1 183 ? 27.168 -7.699 -21.051 1.00 51.47 183 SER A CA 1
ATOM 1431 C C . SER A 1 183 ? 26.421 -9.036 -21.168 1.00 51.47 183 SER A C 1
ATOM 1433 O O . SER A 1 183 ? 25.238 -9.130 -20.823 1.00 51.47 183 SER A O 1
ATOM 1435 N N . LYS A 1 184 ? 27.075 -10.075 -21.701 1.00 53.53 184 LYS A N 1
ATOM 1436 C CA . LYS A 1 184 ? 26.459 -11.406 -21.879 1.00 53.53 184 LYS A CA 1
ATOM 1437 C C . LYS A 1 184 ? 25.832 -11.936 -20.578 1.00 53.53 184 LYS A C 1
ATOM 1439 O O . LYS A 1 184 ? 24.816 -12.614 -20.647 1.00 53.53 184 LYS A O 1
ATOM 1444 N N . VAL A 1 185 ? 26.401 -11.558 -19.431 1.00 53.72 185 VAL A N 1
ATOM 1445 C CA . VAL A 1 185 ? 25.925 -11.884 -18.078 1.00 53.72 185 VAL A CA 1
ATOM 1446 C C . VAL A 1 185 ? 24.548 -11.254 -17.809 1.00 53.72 185 VAL A C 1
ATOM 1448 O O . VAL A 1 185 ? 23.596 -11.969 -17.520 1.00 53.72 185 VAL A O 1
ATOM 1451 N N . ASN A 1 186 ? 24.377 -9.956 -18.085 1.00 49.62 186 ASN A N 1
ATOM 1452 C CA . ASN A 1 186 ? 23.115 -9.238 -17.838 1.00 49.62 186 ASN A CA 1
ATOM 1453 C C . ASN A 1 186 ? 21.944 -9.692 -18.735 1.00 49.62 186 ASN A C 1
ATOM 1455 O O . ASN A 1 186 ? 20.787 -9.413 -18.429 1.00 49.62 186 ASN A O 1
ATOM 1459 N N . ARG A 1 187 ? 22.209 -10.361 -19.871 1.00 50.97 187 ARG A N 1
ATOM 1460 C CA . ARG A 1 187 ? 21.139 -10.928 -20.720 1.00 50.97 187 ARG A CA 1
ATOM 1461 C C . ARG A 1 187 ? 20.486 -12.155 -20.090 1.00 50.97 187 ARG A C 1
ATOM 1463 O O . ARG A 1 187 ? 19.298 -12.363 -20.314 1.00 50.97 187 ARG A O 1
ATOM 1470 N N . VAL A 1 188 ? 21.255 -12.945 -19.343 1.00 51.28 188 VAL A N 1
ATOM 1471 C CA . VAL A 1 188 ? 20.771 -14.155 -18.668 1.00 51.28 188 VAL A CA 1
ATOM 1472 C C . VAL A 1 188 ? 19.943 -13.749 -17.446 1.00 51.28 188 VAL A C 1
ATOM 1474 O O . VAL A 1 188 ? 18.817 -14.215 -17.299 1.00 51.28 188 VAL A O 1
ATOM 1477 N N . ASP A 1 189 ? 20.403 -12.758 -16.679 1.00 47.34 189 ASP A N 1
ATOM 1478 C CA . ASP A 1 189 ? 19.658 -12.223 -15.530 1.00 47.34 189 ASP A CA 1
ATOM 1479 C C . ASP A 1 189 ? 18.352 -11.522 -15.941 1.00 47.34 189 ASP A C 1
ATOM 1481 O O . ASP A 1 189 ? 17.321 -11.711 -15.305 1.00 47.34 189 ASP A O 1
ATOM 1485 N N . ALA A 1 190 ? 18.339 -10.779 -17.056 1.00 48.22 190 ALA A N 1
ATOM 1486 C CA . ALA A 1 190 ? 17.117 -10.154 -17.574 1.00 48.22 190 ALA A CA 1
ATOM 1487 C C . ALA A 1 190 ? 16.100 -11.165 -18.144 1.00 48.22 190 ALA A C 1
ATOM 1489 O O . ALA A 1 190 ? 14.903 -10.883 -18.149 1.00 48.22 190 ALA A O 1
ATOM 1490 N N . ALA A 1 191 ? 16.561 -12.323 -18.634 1.00 46.00 191 ALA A N 1
ATOM 1491 C CA . ALA A 1 191 ? 15.700 -13.411 -19.106 1.00 46.00 191 ALA A CA 1
ATOM 1492 C C . ALA A 1 191 ? 15.145 -14.264 -17.950 1.00 46.00 191 ALA A C 1
ATOM 1494 O O . ALA A 1 191 ? 14.070 -14.845 -18.085 1.00 46.00 191 ALA A O 1
ATOM 1495 N N . HIS A 1 192 ? 15.850 -14.301 -16.813 1.00 44.97 192 HIS A N 1
ATOM 1496 C CA . HIS A 1 192 ? 15.418 -14.961 -15.577 1.00 44.97 192 HIS A CA 1
ATOM 1497 C C . HIS A 1 192 ? 14.775 -14.017 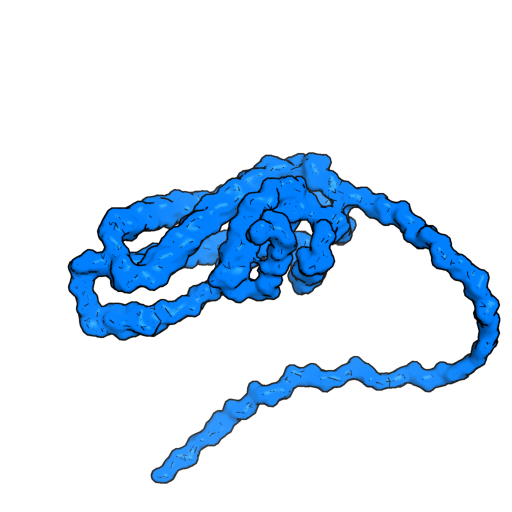-14.554 1.00 44.97 192 HIS A C 1
ATOM 1499 O O . HIS A 1 192 ? 14.277 -14.484 -13.531 1.00 44.97 192 HIS A O 1
ATOM 1505 N N . ALA A 1 193 ? 14.692 -12.716 -14.843 1.00 43.91 193 ALA A N 1
ATOM 1506 C CA . ALA A 1 193 ? 13.863 -11.756 -14.119 1.00 43.91 193 ALA A CA 1
ATOM 1507 C C . ALA A 1 193 ? 12.366 -11.984 -14.419 1.00 43.91 193 ALA A C 1
ATOM 1509 O O . ALA A 1 193 ? 11.633 -11.082 -14.816 1.00 43.91 193 ALA A O 1
ATOM 1510 N N . SER A 1 194 ? 11.897 -13.220 -14.265 1.00 44.47 194 SER A N 1
ATOM 1511 C CA . SER A 1 194 ? 10.491 -13.514 -14.028 1.00 44.47 194 SER A CA 1
ATOM 1512 C C . SER A 1 194 ? 10.163 -13.117 -12.591 1.00 44.47 194 SER A C 1
ATOM 1514 O O . SER A 1 194 ? 10.858 -13.510 -11.655 1.00 44.47 194 SER A O 1
ATOM 1516 N N . ALA A 1 195 ? 9.121 -12.303 -12.446 1.00 44.78 195 ALA A N 1
ATOM 1517 C CA . ALA A 1 195 ? 8.762 -11.620 -11.216 1.00 44.78 195 ALA A CA 1
ATOM 1518 C C . ALA A 1 195 ? 8.552 -12.576 -10.028 1.00 44.78 195 ALA A C 1
ATOM 1520 O O . ALA A 1 195 ? 7.637 -13.401 -10.068 1.00 44.78 195 ALA A O 1
ATOM 1521 N N . PRO A 1 196 ? 9.247 -12.380 -8.897 1.00 44.38 196 PRO A N 1
ATOM 1522 C CA . PRO A 1 196 ? 8.551 -12.435 -7.637 1.00 44.38 196 PRO A CA 1
ATOM 1523 C C . PRO A 1 196 ? 7.829 -11.091 -7.512 1.00 44.38 196 PRO A C 1
ATOM 1525 O O . PRO A 1 196 ? 8.415 -10.096 -7.087 1.00 44.38 196 PRO A O 1
ATOM 1528 N N . LEU A 1 197 ? 6.550 -11.042 -7.899 1.00 50.53 197 LEU A N 1
ATOM 1529 C CA . LEU A 1 197 ? 5.635 -10.068 -7.305 1.00 50.53 197 LEU A CA 1
ATOM 1530 C C . LEU A 1 197 ? 5.587 -10.442 -5.823 1.00 50.53 197 LEU A C 1
ATOM 1532 O O . LEU A 1 197 ? 4.802 -11.291 -5.408 1.00 50.53 197 LEU A O 1
ATOM 1536 N N . GLY A 1 198 ? 6.553 -9.945 -5.053 1.00 50.00 198 GLY A N 1
ATOM 1537 C CA . GLY A 1 198 ? 6.640 -10.271 -3.644 1.00 50.00 198 GLY A CA 1
ATOM 1538 C C . GLY A 1 198 ? 5.351 -9.809 -2.980 1.00 50.00 198 GLY A C 1
ATOM 1539 O O . GLY A 1 198 ? 4.875 -8.703 -3.241 1.00 50.00 198 GLY A O 1
ATOM 1540 N N . SER A 1 199 ? 4.798 -10.651 -2.113 1.00 57.38 199 SER A N 1
ATOM 1541 C CA . SER A 1 199 ? 3.578 -10.416 -1.330 1.00 57.38 199 SER A CA 1
ATOM 1542 C C . SER A 1 199 ? 3.695 -9.257 -0.325 1.00 57.38 199 SER A C 1
ATOM 1544 O O . SER A 1 199 ? 2.919 -9.157 0.624 1.00 57.38 199 SER A O 1
ATOM 1546 N N . PHE A 1 200 ? 4.704 -8.409 -0.480 1.00 62.50 200 PHE A N 1
ATOM 1547 C CA . PHE A 1 200 ? 5.079 -7.381 0.463 1.00 62.50 200 PHE A CA 1
ATOM 1548 C C . PHE A 1 200 ? 4.248 -6.116 0.230 1.00 62.50 200 PHE A C 1
ATOM 1550 O O . PHE A 1 200 ? 4.085 -5.643 -0.903 1.00 62.50 200 PHE A O 1
ATOM 1557 N N . GLY A 1 201 ? 3.683 -5.576 1.305 1.00 70.25 201 GLY A N 1
ATOM 1558 C CA . GLY A 1 201 ? 2.686 -4.514 1.233 1.00 70.25 201 GLY A CA 1
ATOM 1559 C C . GLY A 1 201 ? 1.286 -5.015 0.881 1.00 70.25 201 GLY A C 1
ATOM 1560 O O . GLY A 1 201 ? 0.393 -4.191 0.693 1.00 70.25 201 GLY A O 1
ATOM 1561 N N . CYS A 1 202 ? 1.060 -6.330 0.768 1.00 80.38 202 CYS A N 1
ATOM 1562 C CA . CYS A 1 202 ? -0.289 -6.864 0.585 1.00 80.38 202 CYS A CA 1
ATOM 1563 C C . CYS A 1 202 ? -1.163 -6.573 1.807 1.00 80.38 202 CYS A C 1
ATOM 1565 O O . CYS A 1 202 ? -2.339 -6.268 1.628 1.00 80.38 202 CYS A O 1
ATOM 1567 N N . SER A 1 203 ? -0.609 -6.597 3.023 1.00 83.38 203 SER A N 1
ATOM 1568 C CA . SER A 1 203 ? -1.366 -6.260 4.232 1.00 83.38 203 SER A CA 1
ATOM 1569 C C . SER A 1 203 ? -1.725 -4.779 4.223 1.00 83.38 203 SER A C 1
ATOM 1571 O O . SER A 1 203 ? -2.888 -4.436 4.402 1.00 83.38 203 SER A O 1
ATOM 1573 N N . ALA A 1 204 ? -0.766 -3.902 3.908 1.00 79.44 204 ALA A N 1
ATOM 1574 C CA . ALA A 1 204 ? -1.019 -2.464 3.795 1.00 79.44 204 ALA A CA 1
ATOM 1575 C C . ALA A 1 204 ? -2.074 -2.139 2.717 1.00 79.44 204 ALA A C 1
ATOM 1577 O O . ALA A 1 204 ? -3.021 -1.397 2.977 1.00 79.44 204 ALA A O 1
ATOM 1578 N N . LEU A 1 205 ? -1.964 -2.739 1.526 1.00 79.88 205 LEU A N 1
ATOM 1579 C CA . LEU A 1 205 ? -2.937 -2.566 0.443 1.00 79.88 205 LEU A CA 1
ATOM 1580 C C . LEU A 1 205 ? -4.321 -3.111 0.821 1.00 79.88 205 LEU A C 1
ATOM 1582 O O . LEU A 1 205 ? -5.325 -2.446 0.565 1.00 79.88 205 LEU A O 1
ATOM 1586 N N . LEU A 1 206 ? -4.383 -4.289 1.449 1.00 85.19 206 LEU A N 1
ATOM 1587 C CA . LEU 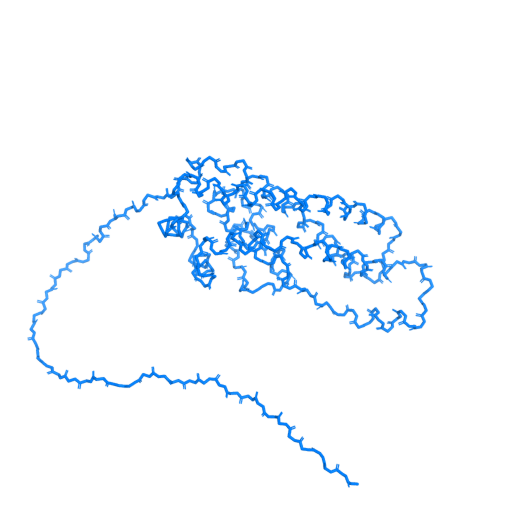A 1 206 ? -5.637 -4.890 1.900 1.00 85.19 206 LEU A CA 1
ATOM 1588 C C . LEU A 1 206 ? -6.315 -4.020 2.955 1.00 85.19 206 LEU A C 1
ATOM 1590 O O . LEU A 1 206 ? -7.497 -3.714 2.830 1.00 85.19 206 LEU A O 1
ATOM 1594 N N . VAL A 1 207 ? -5.569 -3.583 3.969 1.00 85.94 207 VAL A N 1
ATOM 1595 C CA . VAL A 1 207 ? -6.099 -2.731 5.036 1.00 85.94 207 VAL A CA 1
ATOM 1596 C C . VAL A 1 207 ? -6.648 -1.439 4.466 1.00 85.94 207 VAL A C 1
ATOM 1598 O O . VAL A 1 207 ? -7.731 -1.018 4.851 1.00 85.94 207 VAL A O 1
ATOM 1601 N N . SER A 1 208 ? -5.953 -0.818 3.523 1.00 79.69 208 SER A N 1
ATOM 1602 C CA . SER A 1 208 ? -6.415 0.443 2.953 1.00 79.69 208 SER A CA 1
ATOM 1603 C C . SER A 1 208 ? -7.598 0.286 2.018 1.00 79.69 208 SER A C 1
ATOM 1605 O O . SER A 1 208 ? -8.496 1.123 2.048 1.00 79.69 208 SER A O 1
ATOM 1607 N N . TYR A 1 209 ? -7.670 -0.809 1.261 1.00 84.38 209 TYR A N 1
ATOM 1608 C CA . TYR A 1 209 ? -8.894 -1.174 0.554 1.00 84.38 209 TYR A CA 1
ATOM 1609 C C . TYR A 1 209 ? -10.073 -1.340 1.533 1.00 84.38 209 TYR A C 1
ATOM 1611 O O . TYR A 1 209 ? -11.146 -0.769 1.323 1.00 84.38 209 TYR A O 1
ATOM 1619 N N . LEU A 1 210 ? -9.866 -2.054 2.643 1.00 85.12 210 LEU A N 1
ATOM 1620 C CA . LEU A 1 210 ? -10.897 -2.283 3.658 1.00 85.12 210 LEU A CA 1
ATOM 1621 C C . LEU A 1 210 ? -11.280 -0.994 4.405 1.00 85.12 210 LEU A C 1
ATOM 1623 O O . LEU A 1 210 ? -12.455 -0.759 4.663 1.00 85.12 210 LEU A O 1
ATOM 1627 N N . LEU A 1 211 ? -10.325 -0.110 4.701 1.00 81.19 211 LEU A N 1
ATOM 1628 C CA . LEU A 1 211 ? -10.592 1.205 5.289 1.00 81.19 211 LEU A CA 1
ATOM 1629 C C . LEU A 1 211 ? -11.374 2.095 4.322 1.00 81.19 211 LEU A C 1
ATOM 1631 O O . LEU A 1 211 ? -12.319 2.763 4.739 1.00 81.19 211 LEU A O 1
ATOM 1635 N N . ALA A 1 212 ? -11.021 2.105 3.035 1.00 78.06 212 ALA A N 1
ATOM 1636 C CA . ALA A 1 212 ? -11.737 2.877 2.024 1.00 78.06 212 ALA A CA 1
ATOM 1637 C C . ALA A 1 212 ? -13.188 2.392 1.868 1.00 78.06 212 ALA A C 1
ATOM 1639 O O . ALA A 1 212 ? -14.112 3.204 1.876 1.00 78.06 212 ALA A O 1
ATOM 1640 N N . THR A 1 213 ? -13.402 1.074 1.817 1.00 78.62 213 THR A N 1
ATOM 1641 C CA . THR A 1 213 ? -14.749 0.487 1.737 1.00 78.62 213 THR A CA 1
ATOM 1642 C C . THR A 1 213 ? -15.567 0.727 3.010 1.00 78.62 213 THR A C 1
ATOM 1644 O O . THR A 1 213 ? -16.730 1.120 2.907 1.00 78.62 213 THR A O 1
ATOM 1647 N N . ALA A 1 214 ? -14.963 0.585 4.195 1.00 77.88 214 ALA A N 1
ATOM 1648 C CA . ALA A 1 214 ? -15.607 0.829 5.488 1.00 77.88 214 ALA A CA 1
ATOM 1649 C C . ALA A 1 214 ? -15.964 2.307 5.727 1.00 77.88 214 ALA A C 1
ATOM 1651 O O . ALA A 1 214 ? -16.984 2.608 6.342 1.00 77.88 214 ALA A O 1
ATOM 1652 N N . THR A 1 215 ? -15.141 3.246 5.249 1.00 72.81 215 THR A N 1
ATOM 1653 C CA . THR A 1 215 ? -15.391 4.694 5.403 1.00 72.81 215 THR A CA 1
ATOM 1654 C C . THR A 1 215 ? -16.262 5.292 4.301 1.00 72.81 215 THR A C 1
ATOM 1656 O O . THR A 1 215 ? -16.649 6.458 4.392 1.00 72.81 215 THR A O 1
ATOM 1659 N N . GLY A 1 216 ? -16.585 4.517 3.260 1.00 67.38 216 GLY A N 1
ATOM 1660 C CA . GLY A 1 216 ? -17.258 5.031 2.069 1.00 67.38 216 GLY A CA 1
ATOM 1661 C C . GLY A 1 216 ? -16.413 6.051 1.303 1.00 67.38 216 GLY A C 1
ATOM 1662 O O . GLY A 1 216 ? -16.972 6.891 0.600 1.00 67.38 216 GLY A O 1
ATOM 1663 N N . ALA A 1 217 ? -15.085 6.009 1.462 1.00 59.28 217 ALA A N 1
ATOM 1664 C CA . ALA A 1 217 ? -14.177 6.798 0.646 1.00 59.28 217 ALA A CA 1
ATOM 1665 C C . ALA A 1 217 ? -14.309 6.367 -0.824 1.00 59.28 217 ALA A C 1
ATOM 1667 O O . ALA A 1 217 ? -14.505 5.187 -1.112 1.00 59.28 217 ALA A O 1
ATOM 1668 N N . GLU A 1 218 ? -14.238 7.347 -1.727 1.00 61.28 218 GLU A N 1
ATOM 1669 C CA . GLU A 1 218 ? -14.522 7.263 -3.166 1.00 61.28 218 GLU A CA 1
ATOM 1670 C C . GLU A 1 218 ? -14.225 5.892 -3.803 1.00 61.28 218 GLU A C 1
ATOM 1672 O O . GLU A 1 218 ? -13.109 5.372 -3.703 1.00 61.28 218 GLU A O 1
ATOM 1677 N N . ASN A 1 219 ? -15.213 5.335 -4.521 1.00 67.31 219 ASN A N 1
ATOM 1678 C CA . ASN A 1 219 ? -15.099 4.050 -5.227 1.00 67.31 219 ASN A CA 1
ATOM 1679 C C . ASN A 1 219 ? -13.814 3.977 -6.075 1.00 67.31 219 ASN A C 1
ATOM 1681 O O . ASN A 1 219 ? -13.135 2.960 -6.090 1.00 67.31 219 ASN A O 1
ATOM 1685 N N . SER A 1 220 ? -13.399 5.086 -6.691 1.00 67.19 220 SER A N 1
ATOM 1686 C CA . SER A 1 220 ? -12.179 5.173 -7.504 1.00 67.19 220 SER A CA 1
ATOM 1687 C C . SER A 1 220 ? -10.902 4.742 -6.761 1.00 67.19 220 SER A C 1
ATOM 1689 O O . SER A 1 220 ? -10.028 4.106 -7.354 1.00 67.19 220 SER A O 1
ATOM 1691 N N . ILE A 1 221 ? -10.770 5.054 -5.469 1.00 67.12 221 ILE A N 1
ATOM 1692 C CA . ILE A 1 221 ? -9.570 4.741 -4.684 1.00 67.12 221 ILE A CA 1
ATOM 1693 C C . ILE A 1 221 ? -9.554 3.258 -4.323 1.00 67.12 221 ILE A C 1
ATOM 1695 O O . ILE A 1 221 ? -8.559 2.580 -4.581 1.00 67.12 221 ILE A O 1
ATOM 1699 N N . SER A 1 222 ? -10.661 2.743 -3.779 1.00 73.56 222 SER A N 1
ATOM 1700 C CA . SER A 1 222 ? -10.770 1.326 -3.410 1.00 73.56 222 SER A CA 1
ATOM 1701 C C . SER A 1 222 ? -10.573 0.414 -4.627 1.00 73.56 222 SER A C 1
ATOM 1703 O O . SER A 1 222 ? -9.829 -0.562 -4.537 1.00 73.56 222 SER A O 1
ATOM 1705 N N . CYS A 1 223 ? -11.108 0.783 -5.793 1.00 78.25 223 CYS A N 1
ATOM 1706 C CA . CYS A 1 223 ? -10.909 0.039 -7.037 1.00 78.25 223 CYS A CA 1
ATOM 1707 C C . CYS A 1 223 ? -9.453 0.040 -7.514 1.00 78.25 223 CYS A C 1
ATOM 1709 O O . CYS A 1 223 ? -8.925 -1.006 -7.895 1.00 78.25 223 CYS A O 1
ATOM 1711 N N . ASN A 1 224 ? -8.774 1.190 -7.461 1.00 73.56 224 ASN A N 1
ATOM 1712 C CA . ASN A 1 224 ? -7.361 1.264 -7.829 1.00 73.56 224 ASN A CA 1
ATOM 1713 C C . ASN A 1 224 ? -6.504 0.386 -6.909 1.00 73.56 224 ASN A C 1
ATOM 1715 O O . ASN A 1 224 ? -5.699 -0.408 -7.399 1.00 73.56 224 ASN A O 1
ATOM 1719 N N . VAL A 1 225 ? -6.707 0.483 -5.591 1.00 76.69 225 VAL A N 1
ATOM 1720 C CA . VAL A 1 225 ? -5.973 -0.320 -4.601 1.00 76.69 225 VAL A CA 1
ATOM 1721 C C . VAL A 1 225 ? -6.243 -1.815 -4.798 1.00 76.69 225 VAL A C 1
ATOM 1723 O O . VAL A 1 225 ? -5.292 -2.595 -4.821 1.00 76.69 225 VAL A O 1
ATOM 1726 N N . ALA A 1 226 ? -7.496 -2.217 -5.037 1.00 81.06 226 ALA A N 1
ATOM 1727 C CA . ALA A 1 226 ? -7.857 -3.606 -5.329 1.00 81.06 226 ALA A CA 1
ATOM 1728 C C . ALA A 1 226 ? -7.191 -4.128 -6.614 1.00 81.06 226 ALA A C 1
ATOM 1730 O O . ALA A 1 226 ? -6.650 -5.235 -6.632 1.00 81.06 226 ALA A O 1
ATOM 1731 N N . ALA A 1 227 ? -7.161 -3.323 -7.680 1.00 78.62 227 ALA A N 1
ATOM 1732 C CA . ALA A 1 227 ? -6.495 -3.691 -8.926 1.00 78.62 227 ALA A CA 1
ATOM 1733 C C . ALA A 1 227 ? -4.989 -3.914 -8.720 1.00 78.62 227 ALA A C 1
ATOM 1735 O O . ALA A 1 227 ? -4.430 -4.871 -9.252 1.00 78.62 227 ALA A O 1
ATOM 1736 N N . ILE A 1 228 ? -4.332 -3.063 -7.929 1.00 74.31 228 ILE A N 1
ATOM 1737 C CA . ILE A 1 228 ? -2.905 -3.204 -7.608 1.00 74.31 228 ILE A CA 1
ATOM 1738 C C . ILE A 1 228 ? -2.663 -4.438 -6.741 1.00 74.31 228 ILE A C 1
ATOM 1740 O O . ILE A 1 228 ? -1.757 -5.214 -7.040 1.00 74.31 228 ILE A O 1
ATOM 1744 N N . TYR A 1 229 ? -3.484 -4.645 -5.710 1.00 78.44 229 TYR A N 1
ATOM 1745 C CA . T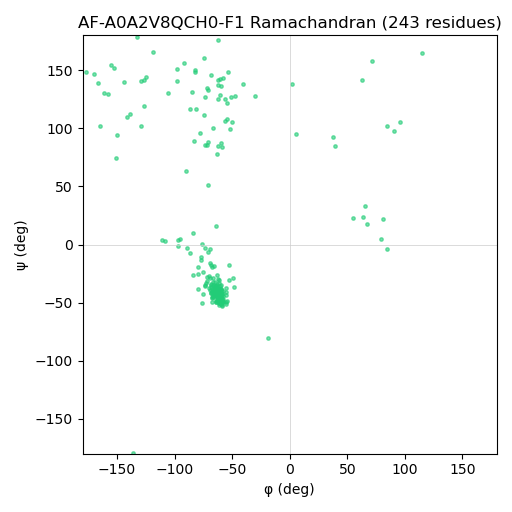YR A 1 229 ? -3.431 -5.821 -4.843 1.00 78.44 229 TYR A CA 1
ATOM 1746 C C . TYR A 1 229 ? -3.514 -7.118 -5.664 1.00 78.44 229 TYR A C 1
ATOM 1748 O O . TYR A 1 229 ? -2.658 -7.996 -5.548 1.00 78.44 229 TYR A O 1
ATOM 1756 N N . ASN A 1 230 ? -4.485 -7.204 -6.577 1.00 81.44 230 ASN A N 1
ATOM 1757 C CA . ASN A 1 230 ? -4.666 -8.371 -7.440 1.00 81.44 230 ASN A CA 1
ATOM 1758 C C . ASN A 1 230 ? -3.533 -8.533 -8.460 1.00 81.44 230 ASN A C 1
ATOM 1760 O O . ASN A 1 230 ? -3.042 -9.644 -8.653 1.00 81.44 230 ASN A O 1
ATOM 1764 N N . LYS A 1 231 ? -3.075 -7.439 -9.085 1.00 76.25 231 LYS A N 1
ATOM 1765 C CA . LYS A 1 231 ? -1.929 -7.466 -10.013 1.00 76.25 231 LYS A CA 1
ATOM 1766 C C . LYS A 1 231 ? -0.639 -7.912 -9.335 1.00 76.25 231 LYS A C 1
ATOM 1768 O O . LYS A 1 231 ? 0.181 -8.554 -9.979 1.00 76.25 231 LYS A O 1
ATOM 1773 N N . ARG A 1 232 ? -0.479 -7.622 -8.042 1.00 71.25 232 ARG A N 1
ATOM 1774 C CA . ARG A 1 232 ? 0.623 -8.118 -7.208 1.00 71.25 232 ARG A CA 1
ATOM 1775 C C . ARG A 1 232 ? 0.513 -9.593 -6.837 1.00 71.25 232 ARG A C 1
ATOM 1777 O O . ARG A 1 232 ? 1.401 -10.113 -6.179 1.00 71.25 232 ARG A O 1
ATOM 1784 N N . GLY A 1 233 ? -0.558 -10.276 -7.234 1.00 76.19 233 GLY A N 1
ATOM 1785 C CA . GLY A 1 233 ? -0.772 -11.672 -6.867 1.00 76.19 233 GLY A CA 1
ATOM 1786 C C . GLY A 1 233 ? -1.016 -11.866 -5.371 1.00 76.19 233 GLY A C 1
ATOM 1787 O O . GLY A 1 233 ? -0.894 -12.993 -4.889 1.00 76.19 233 GLY A O 1
ATOM 1788 N N . CYS A 1 234 ? -1.369 -10.799 -4.644 1.00 80.31 234 CYS A N 1
ATOM 1789 C CA . CYS A 1 234 ? -1.698 -10.883 -3.232 1.00 80.31 234 CYS A CA 1
ATOM 1790 C C . CYS A 1 234 ? -2.859 -11.865 -3.010 1.00 80.31 234 CYS A C 1
ATOM 1792 O O . CYS A 1 234 ? -3.778 -11.978 -3.833 1.00 80.31 234 CYS A O 1
ATOM 1794 N N . LYS A 1 235 ? -2.800 -12.602 -1.899 1.00 80.31 235 LYS A N 1
ATOM 1795 C CA . LYS A 1 235 ? -3.799 -13.607 -1.535 1.00 80.31 235 LYS A CA 1
ATOM 1796 C C . LYS A 1 235 ? -4.367 -13.334 -0.144 1.00 80.31 235 LYS A C 1
ATOM 1798 O O . LYS A 1 235 ? -3.600 -12.970 0.747 1.00 80.31 235 LYS A O 1
ATOM 1803 N N . PRO A 1 236 ? -5.664 -13.608 0.060 1.00 80.50 236 PRO A N 1
ATOM 1804 C CA . PRO A 1 236 ? -6.677 -13.948 -0.958 1.00 80.50 236 PRO A CA 1
ATOM 1805 C C . PRO A 1 236 ? -7.013 -12.754 -1.876 1.00 80.50 236 PRO A C 1
ATOM 1807 O O . PRO A 1 236 ? -7.005 -11.615 -1.435 1.00 80.50 236 PRO A O 1
ATOM 1810 N N . GLY A 1 237 ? -7.304 -13.011 -3.157 1.00 80.56 237 GLY A N 1
ATOM 1811 C CA . GLY A 1 237 ? -7.610 -11.951 -4.131 1.00 80.56 237 GLY A CA 1
ATOM 1812 C C . GLY A 1 237 ? -8.835 -11.124 -3.730 1.00 80.56 237 GLY A C 1
ATOM 1813 O O . GLY A 1 237 ? -9.816 -11.676 -3.232 1.00 80.56 237 GLY A O 1
ATOM 1814 N N . ILE A 1 238 ? -8.796 -9.814 -3.974 1.00 81.62 238 ILE A N 1
ATOM 1815 C CA . ILE A 1 238 ? -9.929 -8.923 -3.711 1.00 81.62 238 ILE A CA 1
ATOM 1816 C C . ILE A 1 238 ? -10.905 -9.025 -4.880 1.00 81.62 238 ILE A C 1
ATOM 1818 O O . ILE A 1 238 ? -10.583 -8.650 -6.008 1.00 81.62 238 ILE A O 1
ATOM 1822 N N . ILE A 1 239 ? -12.116 -9.506 -4.609 1.00 75.19 239 ILE A N 1
ATOM 1823 C CA . ILE A 1 239 ? -13.218 -9.459 -5.569 1.00 75.19 239 ILE A CA 1
ATOM 1824 C C . ILE A 1 239 ? -13.834 -8.068 -5.455 1.00 75.19 239 ILE A C 1
ATOM 1826 O O . ILE A 1 239 ? -14.714 -7.826 -4.630 1.00 75.19 239 ILE A O 1
ATOM 1830 N N . SER A 1 240 ? -13.320 -7.124 -6.239 1.00 62.88 240 SER A N 1
ATOM 1831 C CA . SER A 1 240 ? -13.900 -5.789 -6.303 1.00 62.88 240 SER A CA 1
ATOM 1832 C C . SER A 1 240 ? -15.334 -5.890 -6.827 1.00 62.88 240 SER A C 1
ATOM 1834 O O . SER A 1 240 ? -15.557 -6.480 -7.882 1.00 62.88 240 SER A O 1
ATOM 1836 N N . GLY A 1 241 ? -16.308 -5.351 -6.090 1.00 56.66 241 GLY A N 1
ATOM 1837 C CA . GLY A 1 241 ? -17.710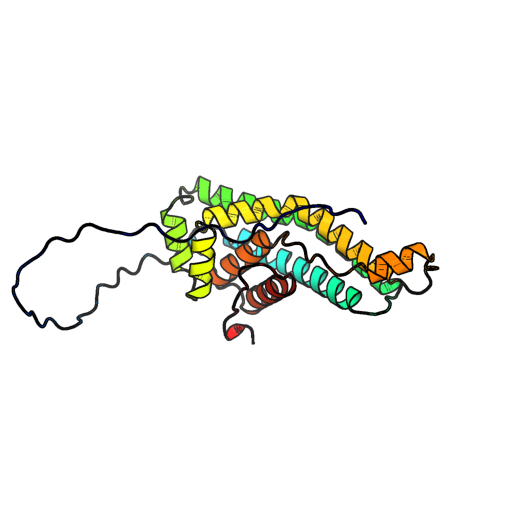 -5.348 -6.520 1.00 56.66 241 GLY A CA 1
ATOM 1838 C C . GLY A 1 241 ? -17.938 -4.565 -7.822 1.00 56.66 241 GLY A C 1
ATOM 1839 O O . GLY A 1 241 ? -17.037 -3.899 -8.331 1.00 56.66 241 GLY A O 1
ATOM 1840 N N . ALA A 1 242 ? -19.176 -4.584 -8.330 1.00 47.28 242 ALA A N 1
ATOM 1841 C CA . ALA A 1 242 ? -19.578 -3.951 -9.598 1.00 47.28 242 ALA A CA 1
ATOM 1842 C C . ALA A 1 242 ? -19.208 -2.456 -9.738 1.00 47.28 242 ALA A C 1
ATOM 1844 O O . ALA A 1 242 ? -19.159 -1.944 -10.844 1.00 47.28 242 ALA A O 1
ATOM 1845 N N . ALA A 1 243 ? -18.904 -1.761 -8.637 1.00 49.88 243 ALA A N 1
ATOM 1846 C CA . ALA A 1 243 ? -18.457 -0.367 -8.634 1.00 49.88 243 ALA A CA 1
ATOM 1847 C C . ALA A 1 243 ? -17.030 -0.140 -9.185 1.00 49.88 243 ALA A C 1
ATOM 1849 O O . ALA A 1 243 ? -16.612 1.011 -9.298 1.00 49.88 243 ALA A O 1
ATOM 1850 N N . CYS A 1 244 ? -16.285 -1.211 -9.481 1.00 58.09 244 CYS A N 1
ATOM 1851 C CA . CYS A 1 244 ? -14.912 -1.161 -9.993 1.00 58.09 244 CYS A CA 1
ATOM 1852 C C . CYS A 1 244 ? -14.751 -1.609 -11.449 1.00 58.09 244 CYS A C 1
ATOM 1854 O O . CYS A 1 244 ? -13.614 -1.690 -11.922 1.00 58.09 244 CYS A O 1
ATOM 1856 N N . HIS A 1 245 ? -15.862 -1.910 -12.124 1.00 44.88 245 HIS A N 1
ATOM 1857 C CA . HIS A 1 245 ? -15.919 -2.348 -13.516 1.00 44.88 245 HIS A CA 1
ATOM 1858 C C . HIS A 1 245 ? -16.487 -1.260 -14.422 1.00 44.88 245 HIS A C 1
ATOM 1860 O O . HIS A 1 245 ? -17.435 -0.570 -13.988 1.00 44.88 245 HIS A O 1
#

Solvent-accessible surface area (backbone atoms only — not comparable to full-atom values): 14562 Å² total; per-residue (Å²): 143,80,90,83,79,89,78,92,84,81,90,86,83,85,88,90,88,84,84,88,86,85,84,88,80,90,85,80,91,72,94,67,79,95,64,81,83,70,83,75,74,65,73,60,50,54,57,65,81,70,73,43,56,64,41,54,51,51,44,51,53,54,49,50,55,48,47,50,51,53,50,52,45,50,60,50,52,74,41,89,57,34,53,71,66,60,45,51,52,52,48,55,50,42,54,55,50,50,60,47,40,59,54,46,34,52,34,42,49,49,49,53,48,54,33,46,77,69,72,49,69,46,72,67,41,34,55,25,50,47,62,34,37,86,48,72,66,62,37,50,52,34,56,75,57,68,28,52,64,50,32,50,53,45,20,40,63,32,44,77,63,45,51,59,49,51,51,50,48,47,50,60,38,55,76,30,33,69,89,59,82,71,48,79,68,56,53,53,53,64,71,62,64,66,77,77,58,60,66,72,37,38,46,33,39,49,42,49,28,50,49,24,55,42,68,66,47,59,57,71,54,33,37,52,39,35,52,50,38,42,73,35,66,27,79,83,65,65,82,73,56,80,82,63,110

Nearest PDB structures (foldseek):
  4zwt-assembly2_N  TM=2.870E-01  e=9.830E+00  Tequatrovirus T4
  3na7-assembly1_A  TM=1.923E-01  e=3.348E+00  Helicobacter pylori NCTC 11638

Foldseek 3Di:
DDDDDDDDDDDDDDDDDDDDDDDDDDDDDDDDPPPDDDPPVLPQPLVVVLVLVVLLVLLLVLVLLVLVLVVLLVVLLVDLADEPVSLVVSVVSLVVNLVCLVVNLVSLVVVQVSCVVVVNLDPSVQVSLLSLADDPLLSVVQVVCVTLNSLSVVLSVLSVCVSVVSVVSSVSSVLRYPPPPCDPVSVVVNVVPPDPLDLGSLSNLSSSLSSCNSNVPDLVSNLSSLVSSVVSVHPPRDPRPPSND

Radius of gyration: 24.5 Å; Cα contacts (8 Å, |Δi|>4): 223; chains: 1; bounding box: 73×59×50 Å